Protein AF-A8Y1K5-F1 (afdb_monomer)

Radius of gyration: 19.3 Å; Cα contacts (8 Å, |Δi|>4): 406; chains: 1; bounding box: 44×42×52 Å

Foldseek 3Di:
DDDDQAQEDELDPDDPDDLVVSQVSLVVCCVVPNLRYEYEAEEELVPQDRLRANHQHYAYEYDEENPVLVSVQVRQVSYDQHQEYEYAYQDYPDAHDLPGSLQRHQEYEYHYAADPPQRNLVRHAHAEYHYEYAHDDCVSVLVSLLCVLVVVDRVNHNYYHYHYHHDPDPVVVSLVSNVWDFDPPPDFFDWDWDARSHDPNPPPPDRIDHTQGHRTDDDPDGDDDDDPDPVPPHDDDDDDD

Organism: Caenorhabditis briggsae (NCBI:txid6238)

Nearest PDB structures (foldseek):
  3pph-assembly1_A  TM=2.853E-01  e=1.537E+00  Candida albicans
  6dft-assembly3_J  TM=3.630E-01  e=8.312E+00  Trypanosoma brucei

pLDDT: mean 71.0, std 17.18, range [21.97, 92.81]

Secondary structure (DSSP, 8-state):
---SS--EEE--S---S-HHHHHHHHHHHHHHHGGGSEEEEEEETTT-----TTEEEEEEE-SS-B--HHHHHHHHHHS---SEEEEEES-BSSPPPTT-GGGG-SEEEEEEEEE-HHHHHHH--SSEEEEEEEEE-HHHHHHHHHHHHHTSS-TT--EEEEEESSS---HHHHHHHHTPEEPPTTSPPPEE--B-S---TTS---SBPPPEE-SEEETTEE----SSS-SS---------

Mean predicted aligned error: 11.62 Å

Sequence (241 aa):
MCNRENQCFPLANTMHGSEEAIIAFHNHLLDLFGTTVTFLYVGSDYDVIRQLRNVTACEIGMEYLFTQMRTLENFLTASPVFKFIHITARTTEEQFNPESKLYQAESIQIDQRDHTFPAILHRYQGRQAVLRCTHCNLHHLMDFVKKWKSGEGFQNLEYLKIKIICNGVPQLQIFNEIGARYIDATKQPPAHSVPRVYIECNDDEQPNTEPIISHAYRGRSVWSLGQNGGGVFENGGTVCD

Solvent-accessible surface area (backbone atoms only — not comparable to full-atom values): 14257 Å² total; per-residue (Å²): 142,76,85,88,83,76,68,51,49,79,74,34,82,82,67,96,58,57,71,67,56,54,52,51,51,51,50,51,49,38,73,75,60,42,85,85,47,51,32,36,45,50,45,39,79,88,60,71,70,70,96,59,81,77,40,34,29,38,39,40,44,36,91,61,67,49,84,52,57,69,45,54,49,51,49,44,62,75,35,65,78,24,39,30,41,35,41,38,33,34,37,66,84,67,79,78,59,96,82,41,43,75,31,57,14,39,22,40,37,41,38,22,40,53,38,73,56,54,67,57,66,71,59,37,58,25,31,34,40,38,39,36,25,34,40,69,65,62,67,44,54,51,52,51,53,51,34,44,73,72,63,78,36,54,86,55,50,78,45,78,47,79,46,67,72,69,49,87,70,62,58,65,60,55,38,57,75,72,57,48,42,76,52,62,88,90,51,88,52,64,70,48,63,50,73,48,86,62,75,61,79,83,54,86,80,61,64,44,42,83,62,48,56,30,46,33,33,49,92,96,49,78,50,63,78,63,77,82,63,65,62,89,41,80,80,75,89,74,83,90,128

Structure (mmCIF, N/CA/C/O backbone):
data_AF-A8Y1K5-F1
#
_entry.id   AF-A8Y1K5-F1
#
loop_
_atom_site.group_PDB
_atom_site.id
_atom_site.type_symbol
_atom_site.label_atom_id
_atom_site.label_alt_id
_atom_site.label_comp_id
_atom_site.label_asym_id
_atom_site.label_entity_id
_atom_site.label_seq_id
_atom_site.pdbx_PDB_ins_code
_atom_site.Cartn_x
_atom_site.Cartn_y
_atom_site.Cartn_z
_atom_site.occupancy
_atom_site.B_iso_or_equiv
_atom_site.auth_seq_id
_atom_site.auth_comp_id
_atom_site.auth_asym_id
_atom_site.auth_atom_id
_atom_site.pdbx_PDB_model_num
ATOM 1 N N . MET A 1 1 ? -10.822 -27.137 -17.158 1.00 25.03 1 MET A N 1
ATOM 2 C CA . MET A 1 1 ? -11.642 -25.942 -16.871 1.00 25.03 1 MET A CA 1
ATOM 3 C C . MET A 1 1 ? -10.886 -25.135 -15.828 1.00 25.03 1 MET A C 1
ATOM 5 O O . MET A 1 1 ? -10.894 -25.535 -14.678 1.00 25.03 1 MET A O 1
ATOM 9 N N . CYS A 1 2 ? -10.168 -24.089 -16.245 1.00 24.52 2 CYS A N 1
ATOM 10 C CA . CYS A 1 2 ? -9.537 -23.105 -15.356 1.00 24.52 2 CYS A CA 1
ATOM 11 C C . CYS A 1 2 ? -10.181 -21.753 -15.659 1.00 24.52 2 CYS A C 1
ATOM 13 O O . CYS A 1 2 ? -10.333 -21.407 -16.835 1.00 24.52 2 CYS A O 1
ATOM 15 N N . ASN A 1 3 ? -10.607 -21.035 -14.622 1.00 28.58 3 ASN A N 1
ATOM 16 C CA . ASN A 1 3 ? -11.247 -19.733 -14.767 1.00 28.58 3 ASN A CA 1
ATOM 17 C C . ASN A 1 3 ? -10.217 -18.704 -15.255 1.00 28.58 3 ASN A C 1
ATOM 19 O O . ASN A 1 3 ? -9.099 -18.636 -14.754 1.00 28.58 3 ASN A O 1
ATOM 23 N N . ARG A 1 4 ? -10.595 -17.958 -16.294 1.00 35.53 4 ARG A N 1
ATOM 24 C CA . ARG A 1 4 ? -9.713 -17.216 -17.210 1.00 35.53 4 ARG A CA 1
ATOM 25 C C . ARG A 1 4 ? -9.338 -15.797 -16.772 1.00 35.53 4 ARG A C 1
ATOM 27 O O . ARG A 1 4 ? -8.748 -15.088 -17.575 1.00 35.53 4 ARG A O 1
ATOM 34 N N . GLU A 1 5 ? -9.670 -15.360 -15.561 1.00 40.69 5 GLU A N 1
ATOM 35 C CA . GLU A 1 5 ? -9.685 -13.912 -15.292 1.00 40.69 5 GLU A CA 1
ATOM 36 C C . GLU A 1 5 ? -8.553 -13.369 -14.411 1.00 40.69 5 GLU A C 1
ATOM 38 O O . GLU A 1 5 ? -8.307 -12.175 -14.489 1.00 40.69 5 GLU A O 1
ATOM 43 N N . ASN A 1 6 ? -7.793 -14.187 -13.669 1.00 42.53 6 ASN A N 1
ATOM 44 C CA . ASN A 1 6 ? -6.781 -13.667 -12.728 1.00 42.53 6 ASN A CA 1
ATOM 45 C C . ASN A 1 6 ? -5.484 -14.499 -12.663 1.00 42.53 6 ASN A C 1
ATOM 47 O O . ASN A 1 6 ? -4.930 -14.707 -11.588 1.00 42.53 6 ASN A O 1
ATOM 51 N N . GLN A 1 7 ? -4.977 -14.996 -13.797 1.00 50.78 7 GLN A N 1
ATOM 52 C CA . GLN A 1 7 ? -3.655 -15.635 -13.802 1.00 50.78 7 GLN A CA 1
ATOM 53 C C . GLN A 1 7 ? -2.553 -14.572 -13.817 1.00 50.78 7 GLN A C 1
ATOM 55 O O . GLN A 1 7 ? -2.342 -13.863 -14.800 1.00 50.78 7 GLN A O 1
ATOM 60 N N . CYS A 1 8 ? -1.894 -14.463 -12.673 1.00 49.50 8 CYS A N 1
ATOM 61 C CA . CYS A 1 8 ? -0.760 -13.608 -12.385 1.00 49.50 8 CYS A CA 1
ATOM 62 C C . CYS A 1 8 ? 0.509 -14.425 -12.672 1.00 49.50 8 CYS A C 1
ATOM 64 O O . CYS A 1 8 ? 0.740 -15.454 -12.038 1.00 49.50 8 CYS A O 1
ATOM 66 N N . PHE A 1 9 ? 1.292 -14.032 -13.681 1.00 53.22 9 PHE A N 1
ATOM 67 C CA . PHE A 1 9 ? 2.552 -14.709 -14.003 1.00 53.22 9 PHE A CA 1
ATOM 68 C C . PHE A 1 9 ? 3.706 -13.897 -13.401 1.00 53.22 9 PHE A C 1
ATOM 70 O O . PHE A 1 9 ? 3.891 -12.741 -13.800 1.00 53.22 9 PHE A O 1
ATOM 77 N N . PRO A 1 10 ? 4.482 -14.455 -12.452 1.00 51.81 10 PRO A N 1
ATOM 78 C CA . PRO A 1 10 ? 5.641 -13.763 -11.909 1.00 51.81 10 PRO A CA 1
ATOM 79 C C . PRO A 1 10 ? 6.703 -13.657 -13.005 1.00 51.81 10 PRO A C 1
ATOM 81 O O . PRO A 1 10 ? 7.180 -14.664 -13.527 1.00 51.81 10 PRO A O 1
ATOM 84 N N . LEU A 1 11 ? 7.057 -12.431 -13.384 1.00 52.97 11 LEU A N 1
ATOM 85 C CA . LEU A 1 11 ? 7.943 -12.189 -14.527 1.00 52.97 11 LEU A CA 1
ATOM 86 C C . LEU A 1 11 ? 9.425 -12.239 -14.184 1.00 52.97 11 LEU A C 1
ATOM 88 O O . LEU A 1 11 ? 10.257 -12.410 -15.072 1.00 52.97 11 LEU A O 1
ATOM 92 N N . ALA A 1 12 ? 9.774 -12.080 -12.913 1.00 47.31 12 ALA A N 1
ATOM 93 C CA . ALA A 1 12 ? 11.161 -12.090 -12.492 1.00 47.31 12 ALA A CA 1
ATOM 94 C C . ALA A 1 12 ? 11.251 -12.340 -10.989 1.00 47.31 12 ALA A C 1
ATOM 96 O O . ALA A 1 12 ? 11.234 -11.405 -10.202 1.00 47.31 12 ALA A O 1
ATOM 97 N N . ASN A 1 13 ? 11.420 -13.596 -10.585 1.00 45.12 13 ASN A N 1
ATOM 98 C CA . ASN A 1 13 ? 12.283 -13.826 -9.437 1.00 45.12 13 ASN A CA 1
ATOM 99 C C . ASN A 1 13 ? 13.711 -13.806 -9.988 1.00 45.12 13 ASN A C 1
ATOM 101 O O . ASN A 1 13 ? 14.080 -14.712 -10.730 1.00 45.12 13 ASN A O 1
ATOM 105 N N . THR A 1 14 ? 14.440 -12.719 -9.725 1.00 48.22 14 THR A N 1
ATOM 106 C CA . THR A 1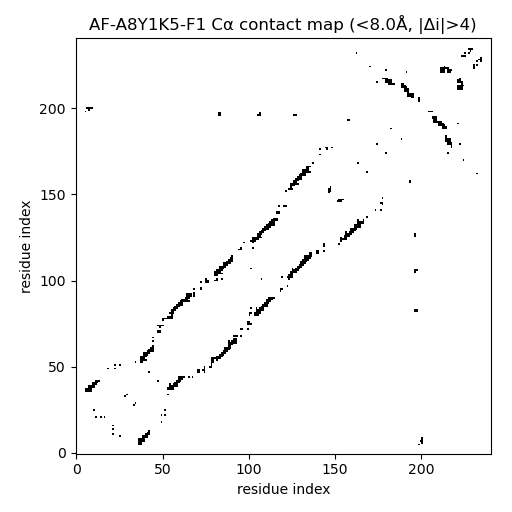 14 ? 15.911 -12.659 -9.788 1.00 48.22 14 THR A CA 1
ATOM 107 C C . THR A 1 14 ? 16.558 -13.432 -10.951 1.00 48.22 14 THR A C 1
ATOM 109 O O . THR A 1 14 ? 17.458 -14.249 -10.764 1.00 48.22 14 THR A O 1
ATOM 112 N N . MET A 1 15 ? 16.148 -13.177 -12.202 1.00 48.91 15 MET A N 1
ATOM 113 C CA . MET A 1 15 ? 17.012 -13.569 -13.316 1.00 48.91 15 MET A CA 1
ATOM 114 C C . MET A 1 15 ? 18.284 -12.721 -13.223 1.00 48.91 15 MET A C 1
ATOM 116 O O . MET A 1 15 ? 18.251 -11.532 -13.537 1.00 48.91 15 MET A O 1
ATOM 120 N N . HIS A 1 16 ? 19.396 -13.343 -12.819 1.00 55.41 16 HIS A N 1
ATOM 121 C CA . HIS A 1 16 ? 20.773 -12.873 -13.028 1.00 55.41 16 HIS A CA 1
ATOM 122 C C . HIS A 1 16 ? 21.112 -12.831 -14.539 1.00 55.41 16 HIS A C 1
ATOM 124 O O . HIS A 1 16 ? 22.094 -13.412 -14.996 1.00 55.41 16 HIS A O 1
ATOM 130 N N . GLY A 1 17 ? 20.246 -12.218 -15.344 1.00 60.00 17 GLY A N 1
ATOM 131 C CA . GLY A 1 17 ? 20.394 -12.025 -16.783 1.00 60.00 17 GLY A CA 1
ATOM 132 C C . GLY A 1 17 ? 20.636 -10.554 -17.103 1.00 60.00 17 GLY A C 1
ATOM 133 O O . GLY A 1 17 ? 20.328 -9.683 -16.290 1.00 60.00 17 GLY A O 1
ATOM 134 N N . SER A 1 18 ? 21.188 -10.273 -18.285 1.00 71.75 18 SER A N 1
ATOM 135 C CA . SER A 1 18 ? 21.317 -8.891 -18.754 1.00 71.75 18 SER A CA 1
ATOM 136 C C . SER A 1 18 ? 19.933 -8.261 -18.960 1.00 71.75 18 SER A C 1
ATOM 138 O O . SER A 1 18 ? 18.953 -8.965 -19.222 1.00 71.75 18 SER A O 1
ATOM 140 N N . GLU A 1 19 ? 19.844 -6.937 -18.839 1.00 72.62 19 GLU A N 1
ATOM 141 C CA . GLU A 1 19 ? 18.596 -6.173 -18.975 1.00 72.62 19 GLU A CA 1
ATOM 142 C C . GLU A 1 19 ? 17.840 -6.527 -20.266 1.00 72.62 19 GLU A C 1
ATOM 144 O O . GLU A 1 19 ? 16.626 -6.746 -20.260 1.00 72.62 19 GLU A O 1
ATOM 149 N N . GLU A 1 20 ? 18.577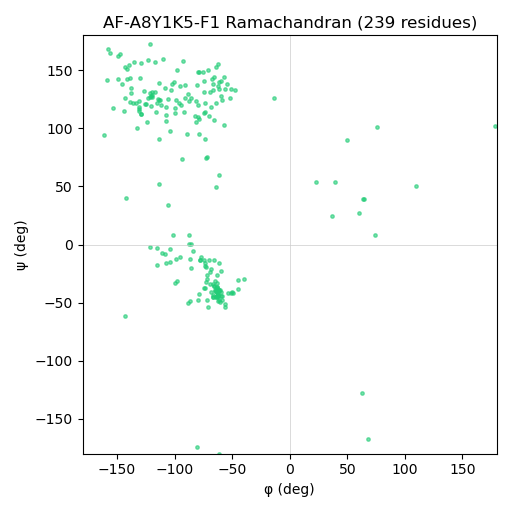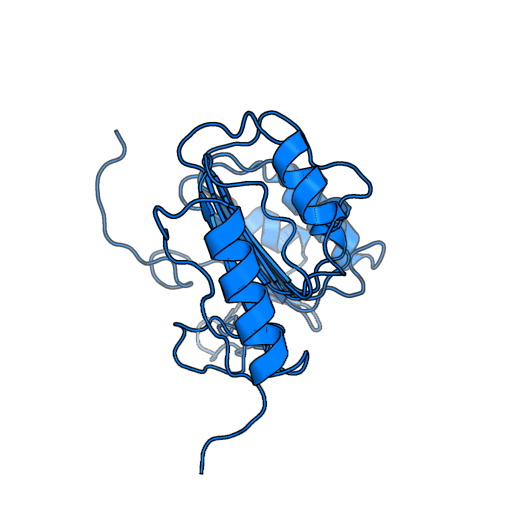 -6.684 -21.365 1.00 77.12 20 GLU A N 1
ATOM 150 C CA . GLU A 1 20 ? 18.041 -7.019 -22.679 1.00 77.12 20 GLU A CA 1
ATOM 151 C C . GLU A 1 20 ? 17.361 -8.388 -22.689 1.00 77.12 20 GLU A C 1
ATOM 153 O O . GLU A 1 20 ? 16.333 -8.551 -23.344 1.00 77.12 20 GLU A O 1
ATOM 158 N N . ALA A 1 21 ? 17.893 -9.367 -21.949 1.00 79.69 21 ALA A N 1
ATOM 159 C CA . ALA A 1 21 ? 17.312 -10.702 -21.872 1.00 79.69 21 ALA A CA 1
ATOM 160 C C . ALA A 1 21 ? 15.965 -10.686 -21.139 1.00 79.69 21 ALA A C 1
ATOM 162 O O . ALA A 1 21 ? 15.014 -11.322 -21.594 1.00 79.69 21 ALA A O 1
ATOM 163 N N . ILE A 1 22 ? 15.854 -9.921 -20.048 1.00 77.38 22 ILE A N 1
ATOM 164 C CA . ILE A 1 22 ? 14.588 -9.768 -19.319 1.00 77.38 22 ILE A CA 1
ATOM 165 C C . ILE A 1 22 ? 13.556 -9.035 -20.176 1.00 77.38 22 ILE A C 1
ATOM 167 O O . ILE A 1 22 ? 12.410 -9.474 -20.250 1.00 77.38 22 ILE A O 1
ATOM 171 N N . ILE A 1 23 ? 13.945 -7.948 -20.849 1.00 78.94 23 ILE A N 1
ATOM 172 C CA . ILE A 1 23 ? 13.040 -7.205 -21.738 1.00 78.94 23 ILE A CA 1
ATOM 173 C C . ILE A 1 23 ? 12.589 -8.089 -22.906 1.00 78.94 23 ILE A C 1
ATOM 175 O O . ILE A 1 23 ? 11.404 -8.109 -23.237 1.00 78.94 23 ILE A O 1
ATOM 179 N N . ALA A 1 24 ? 13.503 -8.841 -23.522 1.00 82.75 24 ALA A N 1
ATOM 180 C CA . ALA A 1 24 ? 13.175 -9.755 -24.610 1.00 82.75 24 ALA A CA 1
ATOM 181 C C . ALA A 1 24 ? 12.217 -10.860 -24.150 1.00 82.75 24 ALA A C 1
ATOM 183 O O . ALA A 1 24 ? 11.232 -11.135 -24.834 1.00 82.75 24 ALA A O 1
ATOM 184 N N . PHE A 1 25 ? 12.460 -11.448 -22.977 1.00 82.62 25 PHE A N 1
ATOM 185 C CA . PHE A 1 25 ? 11.573 -12.451 -22.394 1.00 82.62 25 PHE A CA 1
ATOM 186 C C . PHE A 1 25 ? 10.190 -11.870 -22.078 1.00 82.62 25 PHE A C 1
ATOM 188 O O . PHE A 1 25 ? 9.176 -12.460 -22.441 1.00 82.62 25 PHE A O 1
ATOM 195 N N . HIS A 1 26 ? 10.136 -10.677 -21.484 1.00 81.12 26 HIS A N 1
ATOM 196 C CA . HIS A 1 26 ? 8.892 -9.959 -21.208 1.00 81.12 26 HIS A CA 1
ATOM 197 C C . HIS A 1 26 ? 8.082 -9.672 -22.470 1.00 81.12 26 HIS A C 1
ATOM 199 O O . HIS A 1 26 ? 6.887 -9.955 -22.525 1.00 81.12 26 HIS A O 1
ATOM 205 N N . ASN A 1 27 ? 8.738 -9.162 -23.511 1.00 83.44 27 ASN A N 1
ATOM 206 C CA . ASN A 1 27 ? 8.091 -8.912 -24.794 1.00 83.44 27 ASN A CA 1
ATOM 207 C C . ASN A 1 27 ? 7.609 -10.216 -25.439 1.00 83.44 27 ASN A C 1
ATOM 209 O O . ASN A 1 27 ? 6.509 -10.251 -25.975 1.00 83.44 27 ASN A O 1
ATOM 213 N N . HIS A 1 28 ? 8.370 -11.305 -25.315 1.00 85.75 28 HIS A N 1
ATOM 214 C CA . HIS A 1 28 ? 7.937 -12.612 -25.800 1.00 85.75 28 HIS A CA 1
ATOM 215 C C . HIS A 1 28 ? 6.681 -13.120 -25.072 1.00 85.75 28 HIS A C 1
ATOM 217 O O . HIS A 1 28 ? 5.770 -13.647 -25.709 1.00 85.75 28 HIS A O 1
ATOM 223 N N . LEU A 1 29 ? 6.591 -12.925 -23.751 1.00 83.69 29 LEU A N 1
ATOM 224 C CA . LEU A 1 29 ? 5.381 -13.245 -22.989 1.00 83.69 29 LEU A CA 1
ATOM 225 C C . LEU A 1 29 ? 4.193 -12.374 -23.417 1.00 83.69 29 LEU A C 1
ATOM 227 O O . LEU A 1 29 ? 3.083 -12.887 -23.546 1.00 83.69 29 LEU A O 1
ATOM 231 N N . LEU A 1 30 ? 4.415 -11.084 -23.682 1.00 82.62 30 LEU A N 1
ATOM 232 C CA . LEU A 1 30 ? 3.382 -10.198 -24.223 1.00 82.62 30 LEU A CA 1
ATOM 233 C C . LEU A 1 30 ? 2.908 -10.636 -25.613 1.00 82.62 30 LEU A C 1
ATOM 235 O O . LEU A 1 30 ? 1.708 -10.607 -25.870 1.00 82.62 30 LEU A O 1
ATOM 239 N N . ASP A 1 31 ? 3.811 -11.070 -26.490 1.00 85.94 31 ASP A N 1
ATOM 240 C CA . ASP A 1 31 ? 3.452 -11.570 -27.822 1.00 85.94 31 ASP A CA 1
ATOM 241 C C . ASP A 1 31 ? 2.641 -12.873 -27.739 1.00 85.94 31 ASP A C 1
ATOM 243 O O . ASP A 1 31 ? 1.728 -13.093 -28.536 1.00 85.94 31 ASP A O 1
ATOM 247 N N . LEU A 1 32 ? 2.946 -13.733 -26.761 1.00 86.19 32 LEU A N 1
ATOM 248 C CA . LEU A 1 32 ? 2.281 -15.024 -26.582 1.00 86.19 32 LEU A CA 1
ATOM 249 C C . LEU A 1 32 ? 0.904 -14.903 -25.913 1.00 86.19 32 LEU A C 1
ATOM 251 O O . LEU A 1 32 ? -0.043 -15.577 -26.320 1.00 86.19 32 LEU A O 1
ATOM 255 N N . PHE A 1 33 ? 0.795 -14.073 -24.875 1.00 82.50 33 PHE A N 1
ATOM 256 C CA . PHE A 1 33 ? -0.395 -13.988 -24.021 1.00 82.50 33 PHE A CA 1
ATOM 257 C C . PHE A 1 33 ? -1.217 -12.710 -24.216 1.00 82.50 33 PHE A C 1
ATOM 259 O O . PHE A 1 33 ? -2.322 -12.600 -23.682 1.00 82.50 33 PHE A O 1
ATOM 266 N N . GLY A 1 34 ? -0.704 -11.748 -24.982 1.00 79.12 34 GLY A N 1
ATOM 267 C CA . GLY A 1 34 ? -1.317 -10.439 -25.161 1.00 79.12 34 GLY A CA 1
ATOM 268 C C . GLY A 1 34 ? -1.300 -9.588 -23.890 1.00 79.12 34 GLY A C 1
ATOM 269 O O . GLY A 1 34 ? -0.646 -9.887 -22.891 1.00 79.12 34 GLY A O 1
ATOM 270 N N . THR A 1 35 ? -2.068 -8.500 -23.915 1.00 73.94 35 THR A N 1
ATOM 271 C CA . THR A 1 35 ? -2.202 -7.567 -22.783 1.00 73.94 35 THR A CA 1
ATOM 272 C C . THR A 1 35 ? -3.270 -7.978 -21.770 1.00 73.94 35 THR A C 1
ATOM 274 O O . THR A 1 35 ? -3.487 -7.271 -20.789 1.00 73.94 35 THR A O 1
ATOM 277 N N . THR A 1 36 ? -3.947 -9.109 -21.994 1.00 71.62 36 THR A N 1
ATOM 278 C CA . THR A 1 36 ? -5.004 -9.629 -21.113 1.00 71.62 36 THR A CA 1
ATOM 279 C C . THR A 1 36 ? -4.464 -10.216 -19.814 1.00 71.62 36 THR A C 1
ATOM 281 O O . THR A 1 36 ? -5.217 -10.383 -18.860 1.00 71.62 36 THR A O 1
ATOM 284 N N . VAL A 1 37 ? -3.171 -10.536 -19.774 1.00 70.62 37 VAL A N 1
ATOM 285 C CA . VAL A 1 37 ? -2.498 -11.065 -18.592 1.00 70.62 37 VAL A CA 1
ATOM 286 C C . VAL A 1 37 ? -1.909 -9.923 -17.769 1.00 70.62 37 VAL A C 1
ATOM 288 O O . VAL A 1 37 ? -1.330 -8.979 -18.307 1.00 70.62 37 VAL A O 1
ATOM 291 N N . THR A 1 38 ? -2.071 -10.021 -16.449 1.00 70.75 38 THR A N 1
ATOM 292 C CA . THR A 1 38 ? -1.453 -9.097 -15.498 1.00 70.75 38 THR A CA 1
ATOM 293 C C . THR A 1 38 ? -0.067 -9.601 -15.129 1.00 70.75 38 THR A C 1
ATOM 295 O O . THR A 1 38 ? 0.110 -10.754 -14.733 1.00 70.75 38 THR A O 1
ATOM 298 N N . PHE A 1 39 ? 0.904 -8.707 -15.243 1.00 75.56 39 PHE A N 1
ATOM 299 C CA . PHE A 1 39 ? 2.295 -8.983 -14.948 1.00 75.56 39 PHE A CA 1
ATOM 300 C C . PHE A 1 39 ? 2.701 -8.338 -13.629 1.00 75.56 39 PHE A C 1
ATOM 302 O O . PHE A 1 39 ? 2.529 -7.129 -13.445 1.00 75.56 39 PHE A O 1
ATOM 309 N N . LEU A 1 40 ? 3.239 -9.171 -12.737 1.00 78.62 40 LEU A N 1
ATOM 310 C CA . LEU A 1 40 ? 3.825 -8.758 -11.471 1.00 78.62 40 LEU A CA 1
ATOM 311 C C . LEU A 1 40 ? 5.332 -8.585 -11.649 1.00 78.62 40 LEU A C 1
ATOM 313 O O . LEU A 1 40 ? 6.046 -9.535 -11.990 1.00 78.62 40 LEU A O 1
ATOM 317 N N . TYR A 1 41 ? 5.808 -7.368 -11.405 1.00 80.75 41 TYR A N 1
ATOM 318 C CA . TYR A 1 41 ? 7.231 -7.094 -11.269 1.00 80.75 41 TYR A CA 1
ATOM 319 C C . TYR A 1 41 ? 7.666 -7.300 -9.819 1.00 80.75 41 TYR A C 1
ATOM 321 O O . TYR A 1 41 ? 7.128 -6.638 -8.940 1.00 80.75 41 TYR A O 1
ATOM 329 N N . VAL A 1 42 ? 8.654 -8.161 -9.579 1.00 78.75 42 VAL A N 1
ATOM 330 C CA . VAL A 1 42 ? 9.282 -8.324 -8.262 1.00 78.75 42 VAL A CA 1
ATOM 331 C C . VAL A 1 42 ? 10.733 -7.868 -8.374 1.00 78.75 42 VAL A C 1
ATOM 333 O O . VAL A 1 42 ? 11.459 -8.330 -9.255 1.00 78.75 42 VAL A O 1
ATOM 336 N N . GLY A 1 43 ? 11.155 -6.936 -7.523 1.00 75.50 43 GLY A N 1
ATOM 337 C CA . GLY A 1 43 ? 12.508 -6.380 -7.562 1.00 75.50 43 GLY A CA 1
ATOM 338 C C . GLY A 1 43 ? 13.051 -5.992 -6.191 1.00 75.50 43 GLY A C 1
ATOM 339 O O . GLY A 1 43 ? 12.300 -5.855 -5.226 1.00 75.50 43 GLY A O 1
ATOM 340 N N . SER A 1 44 ? 14.370 -5.802 -6.120 1.00 74.12 44 SER A N 1
ATOM 341 C CA . SER A 1 44 ? 15.073 -5.319 -4.925 1.00 74.12 44 SER A CA 1
ATOM 342 C C . SER A 1 44 ? 15.856 -4.027 -5.195 1.00 74.12 44 SER A C 1
ATOM 344 O O . SER A 1 44 ? 15.954 -3.607 -6.351 1.00 74.12 44 SER A O 1
ATOM 346 N N . ASP A 1 45 ? 16.420 -3.412 -4.146 1.00 62.50 45 ASP A N 1
ATOM 347 C CA . ASP A 1 45 ? 17.191 -2.148 -4.145 1.00 62.50 45 ASP A CA 1
ATOM 348 C C . ASP A 1 45 ? 18.159 -1.942 -5.323 1.00 62.50 45 ASP A C 1
ATOM 350 O O . ASP A 1 45 ? 18.409 -0.805 -5.731 1.00 62.50 45 ASP A O 1
ATOM 354 N N . TYR A 1 46 ? 18.709 -3.018 -5.883 1.00 58.19 46 TYR A N 1
ATOM 355 C CA . TYR A 1 46 ? 19.720 -2.969 -6.942 1.00 58.19 46 TYR A CA 1
ATOM 356 C C . TYR A 1 46 ? 19.161 -3.176 -8.356 1.00 58.19 46 TYR A C 1
ATOM 358 O O . TYR A 1 46 ? 19.856 -2.907 -9.331 1.00 58.19 46 TYR A O 1
ATOM 366 N N . ASP A 1 47 ? 17.909 -3.620 -8.473 1.00 63.03 47 ASP A N 1
ATOM 367 C CA . ASP A 1 47 ? 17.281 -4.023 -9.737 1.00 63.03 47 ASP A CA 1
ATOM 368 C C . ASP A 1 47 ? 16.290 -2.989 -10.283 1.00 63.03 47 ASP A C 1
ATOM 370 O O . ASP A 1 47 ? 15.717 -3.175 -11.361 1.00 63.03 47 ASP A O 1
ATOM 374 N N . VAL A 1 48 ? 16.041 -1.900 -9.547 1.00 56.94 48 VAL A N 1
ATOM 375 C CA . VAL A 1 48 ? 15.061 -0.888 -9.950 1.00 56.94 48 VAL A CA 1
ATOM 376 C C . VAL A 1 48 ? 15.631 -0.069 -11.111 1.00 56.94 48 VAL A C 1
ATOM 378 O O . VAL A 1 48 ? 16.353 0.891 -10.924 1.00 56.94 48 VAL A O 1
ATOM 381 N N . ILE A 1 49 ? 15.359 -0.507 -12.332 1.00 57.22 49 ILE A N 1
ATOM 382 C CA . ILE A 1 49 ? 14.832 0.240 -13.484 1.00 57.22 49 ILE A CA 1
ATOM 383 C C . ILE A 1 49 ? 14.782 -0.804 -14.594 1.00 57.22 49 ILE A C 1
ATOM 385 O O . ILE A 1 49 ? 15.783 -1.156 -15.206 1.00 57.22 49 ILE A O 1
ATOM 389 N N . ARG A 1 50 ? 13.581 -1.310 -14.857 1.00 64.38 50 ARG A N 1
ATOM 390 C CA . ARG A 1 50 ? 13.274 -2.031 -16.088 1.00 64.38 50 ARG A CA 1
ATOM 391 C C . ARG A 1 50 ? 12.019 -1.374 -16.633 1.00 64.38 50 ARG A C 1
ATOM 393 O O . ARG A 1 50 ? 10.976 -1.421 -15.984 1.00 64.38 50 ARG A O 1
ATOM 400 N N . GLN A 1 51 ? 12.113 -0.688 -17.773 1.00 65.31 51 GLN A N 1
ATOM 401 C CA . GLN A 1 51 ? 10.936 -0.130 -18.449 1.00 65.31 51 GLN A CA 1
ATOM 402 C C . GLN A 1 51 ? 10.138 -1.277 -19.079 1.00 65.31 51 GLN A C 1
ATOM 404 O O . GLN A 1 51 ? 10.178 -1.511 -20.285 1.00 65.31 51 GLN A O 1
ATOM 409 N N . LEU A 1 52 ? 9.444 -2.041 -18.240 1.00 71.56 52 LEU A N 1
ATOM 410 C CA . LEU A 1 52 ? 8.592 -3.137 -18.671 1.00 71.56 52 LEU A CA 1
ATOM 411 C C . LEU A 1 52 ? 7.212 -2.583 -19.015 1.00 71.56 52 LEU A C 1
ATOM 413 O O . LEU A 1 52 ? 6.570 -1.887 -18.229 1.00 71.56 52 LEU A O 1
ATOM 417 N N . ARG A 1 53 ? 6.747 -2.880 -20.226 1.00 71.25 53 ARG A N 1
ATOM 418 C CA . ARG A 1 53 ? 5.427 -2.446 -20.694 1.00 71.25 53 ARG A CA 1
ATOM 419 C C . ARG A 1 53 ? 4.331 -3.290 -20.051 1.00 71.25 53 ARG A C 1
ATOM 421 O O . ARG A 1 53 ? 4.520 -4.480 -19.848 1.00 71.25 53 ARG A O 1
ATOM 428 N N . ASN A 1 54 ? 3.158 -2.706 -19.818 1.00 74.31 54 ASN A N 1
ATOM 429 C CA . ASN A 1 54 ? 1.980 -3.433 -19.323 1.00 74.31 54 ASN A CA 1
ATOM 430 C C . ASN A 1 54 ? 2.170 -4.115 -17.948 1.00 74.31 54 ASN A C 1
ATOM 432 O O . ASN A 1 54 ? 1.514 -5.110 -17.650 1.00 74.31 54 ASN A O 1
ATOM 436 N N . VAL A 1 55 ? 3.058 -3.579 -17.104 1.00 77.62 55 VAL A N 1
ATOM 437 C CA . VAL A 1 55 ? 3.119 -3.941 -15.684 1.00 77.62 55 VAL A CA 1
ATOM 438 C C . VAL A 1 55 ? 2.022 -3.174 -14.958 1.00 77.62 55 VAL A C 1
ATOM 440 O O . VAL A 1 55 ? 1.991 -1.945 -14.991 1.00 77.62 55 VAL A O 1
ATOM 443 N N . THR A 1 56 ? 1.107 -3.901 -14.323 1.00 82.00 56 THR A N 1
ATOM 444 C CA . THR A 1 56 ? 0.014 -3.309 -13.535 1.00 82.00 56 THR A CA 1
ATOM 445 C C . THR A 1 56 ? 0.120 -3.649 -12.053 1.00 82.00 56 THR A C 1
ATOM 447 O O . THR A 1 56 ? -0.705 -3.177 -11.275 1.00 82.00 56 THR A O 1
ATOM 450 N N . ALA A 1 57 ? 1.109 -4.452 -11.654 1.00 86.00 57 ALA A N 1
ATOM 451 C CA . ALA A 1 57 ? 1.405 -4.759 -10.263 1.00 86.00 57 ALA A CA 1
ATOM 452 C C . ALA A 1 57 ? 2.918 -4.822 -10.018 1.00 86.00 57 ALA A C 1
ATOM 454 O O . ALA A 1 57 ? 3.662 -5.312 -10.872 1.00 86.00 57 ALA A O 1
ATOM 455 N N . CYS A 1 58 ? 3.378 -4.349 -8.861 1.00 85.69 58 CYS A N 1
ATOM 456 C CA . CYS A 1 58 ? 4.772 -4.506 -8.459 1.00 85.69 58 CYS A CA 1
ATOM 457 C C . CYS A 1 58 ? 4.947 -4.789 -6.965 1.00 85.69 58 CYS A C 1
ATOM 459 O O . CYS A 1 58 ? 4.166 -4.322 -6.141 1.00 85.69 58 CYS A O 1
ATOM 461 N N . GLU A 1 59 ? 6.021 -5.506 -6.652 1.00 85.69 59 GLU A N 1
ATOM 462 C CA . GLU A 1 59 ? 6.553 -5.782 -5.322 1.00 85.69 59 GLU A CA 1
ATOM 463 C C . GLU A 1 59 ? 8.021 -5.357 -5.299 1.00 85.69 59 GLU A C 1
ATOM 465 O O . GLU A 1 59 ? 8.835 -5.813 -6.107 1.00 85.69 59 GLU A O 1
ATOM 470 N N . ILE A 1 60 ? 8.360 -4.429 -4.408 1.00 82.44 60 ILE A N 1
ATOM 471 C CA . ILE A 1 60 ? 9.694 -3.837 -4.337 1.00 82.44 60 ILE A CA 1
ATOM 472 C C . ILE A 1 60 ? 10.190 -3.920 -2.897 1.00 82.44 60 ILE A C 1
ATOM 474 O O . ILE A 1 60 ? 9.659 -3.253 -2.006 1.00 82.44 60 ILE A O 1
ATOM 478 N N . GLY A 1 61 ? 11.215 -4.744 -2.680 1.00 78.69 61 GLY A N 1
ATOM 479 C CA . GLY A 1 61 ? 11.884 -4.900 -1.391 1.00 78.69 61 GLY A CA 1
ATOM 480 C C . GLY A 1 61 ? 13.127 -4.017 -1.266 1.00 78.69 61 GLY A C 1
ATOM 481 O O . GLY A 1 61 ? 13.935 -3.946 -2.189 1.00 78.69 61 GLY A O 1
ATOM 482 N N . MET A 1 62 ? 13.287 -3.372 -0.112 1.00 75.12 62 MET A N 1
ATOM 483 C CA . MET A 1 62 ? 14.379 -2.448 0.193 1.00 75.12 62 MET A CA 1
ATOM 484 C C . MET A 1 62 ? 15.002 -2.811 1.549 1.00 75.12 62 MET A C 1
ATOM 486 O O . MET A 1 62 ? 14.317 -2.799 2.576 1.00 75.12 62 MET A O 1
ATOM 490 N N . GLU A 1 63 ? 16.287 -3.166 1.578 1.00 63.47 63 GLU A N 1
ATOM 491 C CA . GLU A 1 63 ? 16.923 -3.833 2.721 1.00 63.47 63 GLU A CA 1
ATOM 492 C C . GLU A 1 63 ? 17.190 -2.894 3.912 1.00 63.47 63 GLU A C 1
ATOM 494 O O . GLU A 1 63 ? 17.031 -3.311 5.061 1.00 63.47 63 GLU A O 1
ATOM 499 N N . TYR A 1 64 ? 17.572 -1.626 3.693 1.00 63.97 64 TYR A N 1
ATOM 500 C CA . TYR A 1 64 ? 18.002 -0.746 4.801 1.00 63.97 64 TYR A CA 1
ATOM 501 C C . TYR A 1 64 ? 17.593 0.724 4.690 1.00 63.97 64 TYR A C 1
ATOM 503 O O . TYR A 1 64 ? 16.913 1.236 5.573 1.00 63.97 64 TYR A O 1
ATOM 511 N N . LEU A 1 65 ? 18.040 1.437 3.666 1.00 63.12 65 LEU A N 1
ATOM 512 C CA . LEU A 1 65 ? 17.785 2.865 3.471 1.00 63.12 65 LEU A CA 1
ATOM 513 C C . LEU A 1 65 ? 17.618 3.061 1.977 1.00 63.12 65 LEU A C 1
ATOM 515 O O . LEU A 1 65 ? 18.565 2.844 1.222 1.00 63.12 65 LEU A O 1
ATOM 519 N N . PHE A 1 66 ? 16.419 3.443 1.547 1.00 63.78 66 PHE A N 1
ATOM 520 C CA . PHE A 1 66 ? 16.207 3.665 0.128 1.00 63.78 66 PHE A CA 1
ATOM 521 C C . PHE A 1 66 ? 16.763 5.029 -0.279 1.00 63.78 66 PHE A C 1
ATOM 523 O O . PHE A 1 66 ? 16.095 6.054 -0.163 1.00 63.78 66 PHE A O 1
ATOM 530 N N . THR A 1 67 ? 18.000 5.025 -0.767 1.00 64.94 67 THR A N 1
ATOM 531 C CA . THR A 1 67 ? 18.690 6.210 -1.303 1.00 64.94 67 THR A CA 1
ATOM 532 C C . THR A 1 67 ? 18.329 6.480 -2.769 1.00 64.94 67 THR A C 1
ATOM 534 O O . THR A 1 67 ? 18.718 7.494 -3.343 1.00 64.94 67 THR A O 1
ATOM 537 N N . GLN A 1 68 ? 17.553 5.591 -3.397 1.00 73.56 68 GLN A N 1
ATOM 538 C CA . GLN A 1 68 ? 17.229 5.630 -4.823 1.00 73.56 68 GLN A CA 1
ATOM 539 C C . GLN A 1 68 ? 15.784 6.083 -5.106 1.00 73.56 68 GLN A C 1
ATOM 541 O O . GLN A 1 68 ? 15.167 5.649 -6.078 1.00 73.56 68 GLN A O 1
ATOM 546 N N . MET A 1 69 ? 15.226 6.997 -4.298 1.00 76.81 69 MET A N 1
ATOM 547 C CA . MET A 1 69 ? 13.850 7.521 -4.459 1.00 76.81 69 MET A CA 1
ATOM 548 C C . MET A 1 69 ? 13.545 7.978 -5.893 1.00 76.81 69 MET A C 1
ATOM 550 O O . MET A 1 69 ? 12.502 7.637 -6.447 1.00 76.81 69 MET A O 1
ATOM 554 N N . ARG A 1 70 ? 14.495 8.653 -6.551 1.00 79.38 70 ARG A N 1
ATOM 555 C CA . ARG A 1 70 ? 14.366 9.074 -7.957 1.00 79.38 70 ARG A CA 1
ATOM 556 C C . ARG A 1 70 ? 14.175 7.900 -8.922 1.00 79.38 70 ARG A C 1
ATOM 558 O O . ARG A 1 70 ? 13.394 7.989 -9.863 1.00 79.38 70 ARG A O 1
ATOM 565 N N . THR A 1 71 ? 14.906 6.819 -8.705 1.00 78.81 71 THR A N 1
ATOM 566 C CA . THR A 1 71 ? 14.872 5.602 -9.517 1.00 78.81 71 THR A CA 1
ATOM 567 C C . THR A 1 71 ? 13.498 4.932 -9.430 1.00 78.81 71 THR A C 1
ATOM 569 O O . THR A 1 71 ? 12.899 4.603 -10.455 1.00 78.81 71 THR A O 1
ATOM 572 N N . LEU A 1 72 ? 12.957 4.817 -8.214 1.00 80.62 72 LEU A N 1
ATOM 573 C CA . LEU A 1 72 ? 11.602 4.320 -7.973 1.00 80.62 72 LEU A CA 1
ATOM 574 C C . LEU A 1 72 ? 10.541 5.220 -8.609 1.00 80.62 72 LEU A C 1
ATOM 576 O O . LEU A 1 72 ? 9.646 4.721 -9.283 1.00 80.62 72 LEU A O 1
ATOM 580 N N . GLU A 1 73 ? 10.659 6.539 -8.462 1.00 84.00 73 GLU A N 1
ATOM 581 C CA . GLU A 1 73 ? 9.724 7.482 -9.086 1.00 84.00 73 GLU A CA 1
ATOM 582 C C . GLU A 1 73 ? 9.733 7.394 -10.612 1.00 84.00 73 GLU A C 1
ATOM 584 O O . GLU A 1 73 ? 8.675 7.420 -11.241 1.00 84.00 73 GLU A O 1
ATOM 589 N N . ASN A 1 74 ? 10.909 7.236 -11.223 1.00 82.19 74 ASN A N 1
ATOM 590 C CA . ASN A 1 74 ? 11.026 7.038 -12.665 1.00 82.19 74 ASN A CA 1
ATOM 591 C C . ASN A 1 74 ? 10.328 5.745 -13.108 1.00 82.19 74 ASN A C 1
ATOM 593 O O . ASN A 1 74 ? 9.598 5.755 -14.100 1.00 82.19 74 ASN A O 1
ATOM 597 N N . PHE A 1 75 ? 10.512 4.651 -12.362 1.00 81.75 75 PHE A N 1
ATOM 598 C CA . PHE A 1 75 ? 9.827 3.382 -12.618 1.00 81.75 75 PHE A CA 1
ATOM 599 C C . PHE A 1 75 ? 8.303 3.525 -12.509 1.00 81.75 75 PHE A C 1
ATOM 601 O O . PHE A 1 75 ? 7.572 3.137 -13.427 1.00 81.75 75 PHE A O 1
ATOM 608 N N . LEU A 1 76 ? 7.825 4.135 -11.420 1.00 83.62 76 LEU A N 1
ATOM 609 C CA . LEU A 1 76 ? 6.403 4.366 -11.200 1.00 83.62 76 LEU A CA 1
ATOM 610 C C . LEU A 1 76 ? 5.819 5.234 -12.316 1.00 83.62 76 LEU A C 1
ATOM 612 O O . LEU A 1 76 ? 4.780 4.893 -12.870 1.00 83.62 76 LEU A O 1
ATOM 616 N N . THR A 1 77 ? 6.514 6.306 -12.703 1.00 83.69 77 THR A N 1
ATOM 617 C CA . THR A 1 77 ? 6.087 7.248 -13.749 1.00 83.69 77 THR A CA 1
ATOM 618 C C . THR A 1 77 ? 6.027 6.606 -15.136 1.00 83.69 77 THR A C 1
ATOM 620 O O . THR A 1 77 ? 5.127 6.934 -15.914 1.00 83.69 77 THR A O 1
ATOM 623 N N . ALA A 1 78 ? 6.938 5.682 -15.451 1.00 79.06 78 ALA A N 1
ATOM 624 C CA . ALA A 1 78 ? 7.011 5.022 -16.756 1.00 79.06 78 ALA A CA 1
ATOM 625 C C . ALA A 1 78 ? 5.840 4.059 -17.034 1.00 79.06 78 ALA A C 1
ATOM 627 O O . ALA A 1 78 ? 5.510 3.809 -18.194 1.00 79.06 78 ALA A O 1
ATOM 628 N N . SER A 1 79 ? 5.191 3.544 -15.990 1.00 73.56 79 SER A N 1
ATOM 629 C CA . SER A 1 79 ? 4.111 2.557 -16.101 1.00 73.56 79 SER A CA 1
ATOM 630 C C . SER A 1 79 ? 2.725 3.218 -16.144 1.00 73.56 79 SER A C 1
ATOM 632 O O . SER A 1 79 ? 2.577 4.361 -15.706 1.00 73.56 79 SER A O 1
ATOM 634 N N . PRO A 1 80 ? 1.675 2.566 -16.681 1.00 76.56 80 PRO A N 1
ATOM 635 C CA . PRO A 1 80 ? 0.293 3.027 -16.503 1.00 76.56 80 PRO A CA 1
ATOM 636 C C . PRO A 1 80 ? -0.112 3.034 -15.014 1.00 76.56 80 PRO A C 1
ATOM 638 O O . PRO A 1 80 ? 0.686 2.711 -14.138 1.00 76.56 80 PRO A O 1
ATOM 641 N N . VAL A 1 81 ? -1.349 3.433 -14.706 1.00 82.44 81 VAL A N 1
ATOM 642 C CA . VAL A 1 81 ? -1.857 3.373 -13.324 1.00 82.44 81 VAL A CA 1
ATOM 643 C C . VAL A 1 81 ? -1.804 1.925 -12.828 1.00 82.44 81 VAL A C 1
ATOM 645 O O . VAL A 1 81 ? -2.339 1.022 -13.474 1.00 82.44 81 VAL A O 1
ATOM 648 N N . PHE A 1 82 ? -1.134 1.706 -11.697 1.00 87.81 82 PHE A N 1
ATOM 649 C CA . PHE A 1 82 ? -0.993 0.383 -11.098 1.00 87.81 82 PHE A CA 1
ATOM 650 C C . PHE A 1 82 ? -2.302 -0.057 -10.436 1.00 87.81 82 PHE A C 1
ATOM 652 O O . PHE A 1 82 ? -2.969 0.722 -9.757 1.00 87.81 82 PHE A O 1
ATOM 659 N N . LYS A 1 83 ? -2.635 -1.339 -10.568 1.00 89.00 83 LYS A N 1
ATOM 660 C CA . LYS A 1 83 ? -3.653 -1.985 -9.734 1.00 89.00 83 LYS A CA 1
ATOM 661 C C . LYS A 1 83 ? -3.127 -2.231 -8.326 1.00 89.00 83 LYS A C 1
ATOM 663 O O . LYS A 1 83 ? -3.878 -2.086 -7.368 1.00 89.00 83 LYS A O 1
ATOM 668 N N . PHE A 1 84 ? -1.848 -2.586 -8.208 1.00 89.12 84 PHE A N 1
ATOM 669 C CA . PHE A 1 84 ? -1.223 -2.917 -6.933 1.00 89.12 84 PHE A CA 1
ATOM 670 C C . PHE A 1 84 ? 0.236 -2.480 -6.867 1.00 89.12 84 PHE A C 1
ATOM 672 O O . PHE A 1 84 ? 0.989 -2.647 -7.825 1.00 89.12 84 PHE A O 1
ATOM 679 N N . ILE A 1 85 ? 0.631 -1.930 -5.725 1.00 89.88 85 ILE A N 1
ATOM 680 C CA . ILE A 1 85 ? 2.022 -1.617 -5.410 1.00 89.88 85 ILE A CA 1
ATOM 681 C C . ILE A 1 85 ? 2.299 -2.114 -3.999 1.00 89.88 85 ILE A C 1
ATOM 683 O O . ILE A 1 85 ? 1.666 -1.651 -3.051 1.00 89.88 85 ILE A O 1
ATOM 687 N N . HIS A 1 86 ? 3.283 -2.990 -3.850 1.00 89.19 86 HIS A N 1
ATOM 688 C CA . HIS A 1 86 ? 3.822 -3.390 -2.561 1.00 89.19 86 HIS A CA 1
ATOM 689 C C . HIS A 1 86 ? 5.251 -2.886 -2.415 1.00 89.19 86 HIS A C 1
ATOM 691 O O . HIS A 1 86 ? 6.107 -3.136 -3.260 1.00 89.19 86 HIS A O 1
ATOM 697 N N . ILE A 1 87 ? 5.495 -2.141 -1.343 1.00 86.56 87 ILE A N 1
ATOM 698 C CA . ILE A 1 87 ? 6.813 -1.622 -0.994 1.00 86.56 87 ILE A CA 1
ATOM 699 C C . ILE A 1 87 ? 7.167 -2.105 0.404 1.00 86.56 87 ILE A C 1
ATOM 701 O O . ILE A 1 87 ? 6.434 -1.843 1.358 1.00 86.56 87 ILE A O 1
ATOM 705 N N . THR A 1 88 ? 8.321 -2.744 0.537 1.00 83.94 88 THR A N 1
ATOM 706 C CA . THR A 1 88 ? 8.915 -3.084 1.830 1.00 83.94 88 THR A CA 1
ATOM 707 C C . THR A 1 88 ? 10.198 -2.289 1.998 1.00 83.94 88 THR A C 1
ATOM 709 O O . THR A 1 88 ? 11.074 -2.369 1.151 1.00 83.94 88 THR A O 1
ATOM 712 N N . ALA A 1 89 ? 10.327 -1.526 3.081 1.00 79.50 89 ALA A N 1
ATOM 713 C CA . ALA A 1 89 ? 11.528 -0.759 3.403 1.00 79.50 89 ALA A CA 1
ATOM 714 C C . ALA A 1 89 ? 11.710 -0.630 4.920 1.00 79.50 89 ALA A C 1
ATOM 716 O O . ALA A 1 89 ? 10.767 -0.775 5.689 1.00 79.50 89 ALA A O 1
ATOM 717 N N . ARG A 1 90 ? 12.904 -0.289 5.410 1.00 76.81 90 ARG A N 1
ATOM 718 C CA . ARG A 1 90 ? 13.050 0.104 6.826 1.00 76.81 90 ARG A CA 1
ATOM 719 C C . ARG A 1 90 ? 12.608 1.554 7.044 1.00 76.81 90 ARG A C 1
ATOM 721 O O . ARG A 1 90 ? 11.839 1.831 7.960 1.00 76.81 90 ARG A O 1
ATOM 728 N N . THR A 1 91 ? 13.079 2.461 6.193 1.00 73.88 91 THR A N 1
ATOM 729 C CA . THR A 1 91 ? 12.742 3.891 6.174 1.00 73.88 91 THR A CA 1
ATOM 730 C C . THR A 1 91 ? 12.979 4.463 4.769 1.00 73.88 91 THR A C 1
ATOM 732 O O . THR A 1 91 ? 13.653 3.836 3.949 1.00 73.88 91 THR A O 1
ATOM 735 N N . THR A 1 92 ? 12.440 5.649 4.489 1.00 70.56 92 THR A N 1
ATOM 736 C CA . THR A 1 92 ? 12.659 6.417 3.250 1.00 70.56 92 THR A CA 1
ATOM 737 C C . THR A 1 92 ? 13.278 7.768 3.592 1.00 70.56 92 THR A C 1
ATOM 739 O O . THR A 1 92 ? 12.760 8.464 4.466 1.00 70.56 92 THR A O 1
ATOM 742 N N . GLU A 1 93 ? 14.358 8.155 2.908 1.00 67.31 93 GLU A N 1
ATOM 743 C CA . GLU A 1 93 ? 15.035 9.442 3.150 1.00 67.31 93 GLU A CA 1
ATOM 744 C C . GLU A 1 93 ? 14.236 10.641 2.622 1.00 67.31 93 GLU A C 1
ATOM 746 O O . GLU A 1 93 ? 14.253 11.718 3.219 1.00 67.31 93 GLU A O 1
ATOM 751 N N . GLU A 1 94 ? 13.497 10.445 1.529 1.00 73.44 94 GLU A N 1
ATOM 752 C CA . GLU A 1 94 ? 12.697 11.479 0.875 1.00 73.44 94 GLU A CA 1
ATOM 753 C C . GLU A 1 94 ? 11.226 11.056 0.781 1.00 73.44 94 GLU A C 1
ATOM 755 O O . GLU A 1 94 ? 10.880 9.875 0.850 1.00 73.44 94 GLU A O 1
ATOM 760 N N . GLN A 1 95 ? 10.337 12.037 0.626 1.00 77.94 95 GLN A N 1
ATOM 761 C CA . GLN A 1 95 ? 8.933 11.770 0.320 1.00 77.94 95 GLN A CA 1
ATOM 762 C C . GLN A 1 95 ? 8.773 11.473 -1.171 1.00 77.94 95 GLN A C 1
ATOM 764 O O . GLN A 1 95 ? 9.465 12.060 -2.001 1.00 77.94 95 GLN A O 1
ATOM 769 N N . PHE A 1 96 ? 7.804 10.621 -1.509 1.00 81.38 96 PHE A N 1
ATOM 770 C CA . PHE A 1 96 ? 7.367 10.460 -2.893 1.00 81.38 96 PHE A CA 1
ATOM 771 C C . PHE A 1 96 ? 6.916 11.803 -3.474 1.00 81.38 96 PHE A C 1
ATOM 773 O O . PHE A 1 96 ? 6.295 12.624 -2.781 1.00 81.38 96 PHE A O 1
ATOM 780 N N . ASN A 1 97 ? 7.192 12.003 -4.760 1.00 85.38 97 ASN A N 1
ATOM 781 C CA . ASN A 1 97 ? 6.763 13.164 -5.520 1.00 85.38 97 ASN A CA 1
ATOM 782 C C . ASN A 1 97 ? 5.247 13.369 -5.321 1.00 85.38 97 ASN A C 1
ATOM 784 O O . ASN A 1 97 ? 4.495 12.401 -5.418 1.00 85.38 97 ASN A O 1
ATOM 788 N N . PRO A 1 98 ? 4.766 14.599 -5.061 1.00 86.06 98 PRO A N 1
ATOM 789 C CA . PRO A 1 98 ? 3.342 14.928 -4.964 1.00 86.06 98 PRO A CA 1
ATOM 790 C C . PRO A 1 98 ? 2.432 14.351 -6.058 1.00 86.06 98 PRO A C 1
ATOM 792 O O . PRO A 1 98 ? 1.261 14.097 -5.781 1.00 86.06 98 PRO A O 1
ATOM 795 N N . GLU A 1 99 ? 2.964 14.166 -7.265 1.00 87.00 99 GLU A N 1
ATOM 796 C CA . GLU A 1 99 ? 2.273 13.655 -8.454 1.00 87.00 99 GLU A CA 1
ATOM 797 C C . GLU A 1 99 ? 2.584 12.176 -8.737 1.00 87.00 99 GLU A C 1
ATOM 799 O O . GLU A 1 99 ? 2.200 11.647 -9.782 1.00 87.00 99 GLU A O 1
ATOM 804 N N . SER A 1 100 ? 3.272 11.495 -7.814 1.00 87.69 100 SER A N 1
ATOM 805 C CA . SER A 1 100 ? 3.673 10.099 -7.967 1.00 87.69 100 SER A CA 1
ATOM 806 C C . SER A 1 100 ? 2.475 9.205 -8.277 1.00 87.69 100 SER A C 1
ATOM 808 O O . SER A 1 100 ? 1.413 9.292 -7.647 1.00 87.69 100 SER A O 1
ATOM 810 N N . LYS A 1 101 ? 2.671 8.275 -9.217 1.00 89.19 101 LYS A N 1
ATOM 811 C CA . LYS A 1 101 ? 1.664 7.264 -9.567 1.00 89.19 101 LYS A CA 1
ATOM 812 C C . LYS A 1 101 ? 1.379 6.290 -8.424 1.00 89.19 101 LYS A C 1
ATOM 814 O O . LYS A 1 101 ? 0.341 5.634 -8.459 1.00 89.19 101 LYS A O 1
ATOM 819 N N . LEU A 1 102 ? 2.215 6.267 -7.379 1.00 89.69 102 LEU A N 1
ATOM 820 C CA . LEU A 1 102 ? 1.915 5.562 -6.131 1.00 89.69 102 LEU A CA 1
ATOM 821 C C . LEU A 1 102 ? 0.563 5.983 -5.547 1.00 89.69 102 LEU A C 1
ATOM 823 O O . LEU A 1 102 ? -0.217 5.141 -5.113 1.00 89.69 102 LEU A O 1
ATOM 827 N N . TYR A 1 103 ? 0.251 7.280 -5.577 1.00 90.12 103 TYR A N 1
ATOM 828 C CA . TYR A 1 103 ? -0.994 7.793 -5.006 1.00 90.12 103 TYR A CA 1
ATOM 829 C C . TYR A 1 103 ? -2.232 7.451 -5.832 1.00 90.12 103 TYR A C 1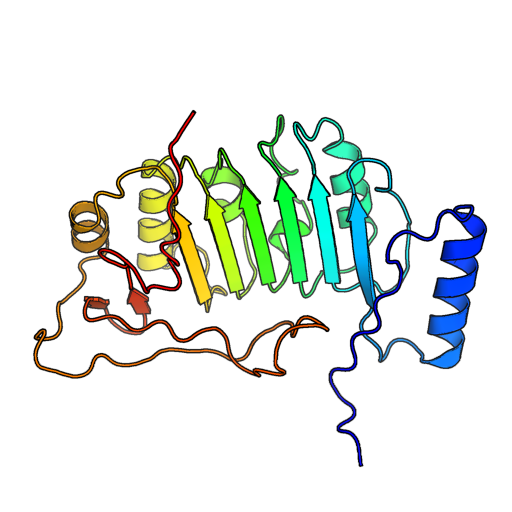
ATOM 831 O O . TYR A 1 103 ? -3.343 7.501 -5.313 1.00 90.12 103 TYR A O 1
ATOM 839 N N . GLN A 1 104 ? -2.040 7.109 -7.104 1.00 91.50 104 GLN A N 1
ATOM 840 C CA . GLN A 1 104 ? -3.109 6.785 -8.045 1.00 91.50 104 GLN A CA 1
ATOM 841 C C . GLN A 1 104 ? -3.363 5.278 -8.129 1.00 91.50 104 GLN A C 1
ATOM 843 O O . GLN A 1 104 ? -4.348 4.868 -8.738 1.00 91.50 104 GLN A O 1
ATOM 848 N N . ALA A 1 105 ? -2.486 4.457 -7.542 1.00 92.44 105 ALA A N 1
ATOM 849 C CA . ALA A 1 105 ? -2.629 3.013 -7.576 1.00 92.44 105 ALA A CA 1
ATOM 850 C C . ALA A 1 105 ? -3.919 2.572 -6.883 1.00 92.44 105 ALA A C 1
ATOM 852 O O . ALA A 1 105 ? -4.244 3.057 -5.796 1.00 92.44 105 ALA A O 1
ATOM 853 N N . GLU A 1 106 ? -4.649 1.630 -7.479 1.00 92.81 106 GLU A N 1
ATOM 854 C CA . GLU A 1 106 ? -5.930 1.203 -6.914 1.00 92.81 106 GLU A CA 1
ATOM 855 C C . GLU A 1 106 ? -5.770 0.512 -5.552 1.00 92.81 106 GLU A C 1
ATOM 857 O O . GLU A 1 106 ? -6.646 0.640 -4.692 1.00 92.81 106 GLU A O 1
ATOM 862 N N . SER A 1 107 ? -4.649 -0.179 -5.339 1.00 91.62 107 SER A N 1
ATOM 863 C CA . SER A 1 107 ? -4.280 -0.765 -4.059 1.00 91.62 107 SER A CA 1
ATOM 864 C C . SER A 1 107 ? -2.797 -0.586 -3.742 1.00 91.62 107 SER A C 1
ATOM 866 O O . SER A 1 107 ? -1.949 -0.654 -4.632 1.00 91.62 107 SER A O 1
ATOM 868 N N . ILE A 1 108 ? -2.486 -0.358 -2.464 1.00 91.75 108 ILE A N 1
ATOM 869 C CA . ILE A 1 108 ? -1.113 -0.302 -1.958 1.00 91.75 108 ILE A CA 1
ATOM 870 C C . ILE A 1 108 ? -0.926 -1.187 -0.725 1.00 91.75 108 ILE A C 1
ATOM 872 O O . ILE A 1 108 ? -1.790 -1.241 0.155 1.00 91.75 108 ILE A O 1
ATOM 876 N N . GLN A 1 109 ? 0.246 -1.809 -0.629 1.00 90.38 109 GLN A N 1
ATOM 877 C CA . GLN A 1 109 ? 0.783 -2.393 0.591 1.00 90.38 109 GLN A CA 1
ATOM 878 C C . GLN A 1 109 ? 2.130 -1.742 0.904 1.00 90.38 109 GLN A C 1
ATOM 880 O O . GLN A 1 109 ? 3.012 -1.680 0.053 1.00 90.38 109 GLN A O 1
ATOM 885 N N . ILE A 1 110 ? 2.301 -1.217 2.112 1.00 87.56 110 ILE A N 1
ATOM 886 C CA . ILE A 1 110 ? 3.549 -0.568 2.516 1.00 87.56 110 ILE A CA 1
ATOM 887 C C . ILE A 1 110 ? 3.977 -1.117 3.864 1.00 87.56 110 ILE A C 1
ATOM 889 O O . ILE A 1 110 ? 3.302 -0.907 4.872 1.00 87.56 110 ILE A O 1
ATOM 893 N N . ASP A 1 111 ? 5.127 -1.775 3.873 1.00 86.00 111 ASP A N 1
ATOM 894 C CA . ASP A 1 111 ? 5.763 -2.306 5.067 1.00 86.00 111 ASP A CA 1
ATOM 895 C C . ASP A 1 111 ? 6.987 -1.448 5.386 1.00 86.00 111 ASP A C 1
ATOM 897 O O . ASP A 1 111 ? 7.997 -1.515 4.691 1.00 86.00 111 ASP A O 1
ATOM 901 N N . GLN A 1 112 ? 6.892 -0.610 6.420 1.00 81.62 112 GLN A N 1
ATOM 902 C CA . GLN A 1 112 ? 7.949 0.319 6.823 1.00 81.62 112 GLN A CA 1
ATOM 903 C C . GLN A 1 112 ? 8.247 0.257 8.315 1.00 81.62 112 GLN A C 1
ATOM 905 O O . GLN A 1 112 ? 7.360 0.533 9.113 1.00 81.62 112 GLN A O 1
ATOM 910 N N . ARG A 1 113 ? 9.495 -0.008 8.730 1.00 77.81 113 ARG A N 1
ATOM 911 C CA . ARG A 1 113 ? 9.855 0.008 10.167 1.00 77.81 113 ARG A CA 1
ATOM 912 C C . ARG A 1 113 ? 9.510 1.361 10.798 1.00 77.81 113 ARG A C 1
ATOM 914 O O . ARG A 1 113 ? 8.759 1.391 11.770 1.00 77.81 113 ARG A O 1
ATOM 921 N N . ASP A 1 114 ? 9.995 2.454 10.216 1.00 75.31 114 ASP A N 1
ATOM 922 C CA . ASP A 1 114 ? 9.779 3.819 10.704 1.00 75.31 114 ASP A CA 1
ATOM 923 C C . ASP A 1 114 ? 8.917 4.592 9.699 1.00 75.31 114 ASP A C 1
ATOM 925 O O . ASP A 1 114 ? 9.412 5.184 8.741 1.00 75.31 114 ASP A O 1
ATOM 929 N N . HIS A 1 115 ? 7.596 4.544 9.879 1.00 70.81 115 HIS A N 1
ATOM 930 C CA . HIS A 1 115 ? 6.676 5.011 8.846 1.00 70.81 115 HIS A CA 1
ATOM 931 C C . HIS A 1 115 ? 6.311 6.494 9.004 1.00 70.81 115 HIS A C 1
ATOM 933 O O . HIS A 1 115 ? 5.783 6.937 10.031 1.00 70.81 115 HIS A O 1
ATOM 939 N N . THR A 1 116 ? 6.506 7.258 7.927 1.00 63.88 116 THR A N 1
ATOM 940 C CA . THR A 1 116 ? 6.005 8.626 7.759 1.00 63.88 116 THR A CA 1
ATOM 941 C C . THR A 1 116 ? 4.655 8.621 7.028 1.00 63.88 116 THR A C 1
ATOM 943 O O . THR A 1 116 ? 4.503 9.064 5.891 1.00 63.88 116 THR A O 1
ATOM 946 N N . PHE A 1 117 ? 3.609 8.209 7.749 1.00 63.31 117 PHE A N 1
ATOM 947 C CA . PHE A 1 117 ? 2.215 8.211 7.283 1.00 63.31 117 PHE A CA 1
ATOM 948 C C . PHE A 1 117 ? 1.696 9.467 6.549 1.00 63.31 117 PHE A C 1
ATOM 950 O O . PHE A 1 117 ? 0.894 9.288 5.629 1.00 63.31 117 PHE A O 1
ATOM 957 N N . PRO A 1 118 ? 2.046 10.725 6.910 1.00 60.50 118 PRO A N 1
ATOM 958 C CA . PRO A 1 118 ? 1.276 11.874 6.433 1.00 60.50 118 PRO A CA 1
ATOM 959 C C . PRO A 1 118 ? 1.367 12.097 4.929 1.00 60.50 118 PRO A C 1
ATOM 961 O O . PRO A 1 118 ? 0.384 12.534 4.345 1.00 60.50 118 PRO A O 1
ATOM 964 N N . ALA A 1 119 ? 2.501 11.811 4.287 1.00 66.31 119 ALA A N 1
ATOM 965 C CA . ALA A 1 119 ? 2.645 12.089 2.860 1.00 66.31 119 ALA A CA 1
ATOM 966 C C . ALA A 1 119 ? 1.809 11.119 2.018 1.00 66.31 119 ALA A C 1
ATOM 968 O O . ALA A 1 119 ? 1.043 11.551 1.155 1.00 66.31 119 ALA A O 1
ATOM 969 N N . ILE A 1 120 ? 1.910 9.823 2.328 1.00 75.88 120 ILE A N 1
ATOM 970 C CA . ILE A 1 120 ? 1.250 8.780 1.547 1.00 75.88 120 ILE A CA 1
ATOM 971 C C . ILE A 1 120 ? -0.248 8.807 1.759 1.00 75.88 120 ILE A C 1
ATOM 973 O O . ILE A 1 120 ? -1.003 8.953 0.798 1.00 75.88 120 ILE A O 1
ATOM 977 N N . LEU A 1 121 ? -0.679 8.744 3.020 1.00 75.69 121 LEU A N 1
ATOM 978 C CA . LEU A 1 121 ? -2.099 8.722 3.309 1.00 75.69 121 LEU A CA 1
ATOM 979 C C . LEU A 1 121 ? -2.779 10.004 2.866 1.00 75.69 121 LEU A C 1
ATOM 981 O O . LEU A 1 121 ? -3.910 9.904 2.439 1.00 75.69 121 LEU A O 1
ATOM 985 N N . HIS A 1 122 ? -2.141 11.181 2.911 1.00 77.81 122 HIS A N 1
ATOM 986 C CA . HIS A 1 122 ? -2.827 12.423 2.548 1.00 77.81 122 HIS A CA 1
ATOM 987 C C . HIS A 1 122 ? -3.106 12.571 1.047 1.00 77.81 122 HIS A C 1
ATOM 989 O O . HIS A 1 122 ? -4.051 13.269 0.678 1.00 77.81 122 HIS A O 1
ATOM 995 N N . ARG A 1 123 ? -2.299 11.934 0.195 1.00 84.62 123 ARG A N 1
ATOM 996 C CA . ARG A 1 123 ? -2.381 12.077 -1.264 1.00 84.62 123 ARG A CA 1
ATOM 997 C C . ARG A 1 123 ? -3.031 10.887 -1.952 1.00 84.62 123 ARG A C 1
ATOM 999 O O . ARG A 1 123 ? -3.408 11.021 -3.109 1.00 84.62 123 ARG A O 1
ATOM 1006 N N . TYR A 1 124 ? -3.166 9.760 -1.258 1.00 88.38 124 TYR A N 1
ATOM 1007 C CA . TYR A 1 124 ? -3.694 8.527 -1.822 1.00 88.38 124 TYR A CA 1
ATOM 1008 C C . TYR A 1 124 ? -5.141 8.666 -2.323 1.00 88.38 124 TYR A C 1
ATOM 1010 O O . TYR A 1 124 ? -6.009 9.207 -1.636 1.00 88.38 124 TYR A O 1
ATOM 1018 N N . GLN A 1 125 ? -5.389 8.155 -3.528 1.00 90.38 125 GLN A N 1
ATOM 1019 C CA . GLN A 1 125 ? -6.658 8.249 -4.261 1.00 90.38 125 GLN A CA 1
ATOM 1020 C C . GLN A 1 125 ? -7.255 6.877 -4.595 1.00 90.38 125 GLN A C 1
ATOM 1022 O O . GLN A 1 125 ? -8.330 6.813 -5.196 1.00 90.38 125 GLN A O 1
ATOM 1027 N N . GLY A 1 126 ? -6.560 5.795 -4.242 1.00 91.12 126 GLY A N 1
ATOM 1028 C CA . GLY A 1 126 ? -7.000 4.436 -4.519 1.00 91.12 126 GLY A CA 1
ATOM 1029 C C . GLY A 1 126 ? -8.035 3.905 -3.530 1.00 91.12 126 GLY A C 1
ATOM 1030 O O . GLY A 1 126 ? -8.546 4.614 -2.659 1.00 91.12 126 GLY A O 1
ATOM 1031 N N . ARG A 1 127 ? -8.351 2.621 -3.698 1.00 91.56 127 ARG A N 1
ATOM 1032 C CA . ARG A 1 127 ? -9.465 1.936 -3.037 1.00 91.56 127 ARG A CA 1
ATOM 1033 C C . ARG A 1 127 ? -9.036 1.144 -1.813 1.00 91.56 127 ARG A C 1
ATOM 1035 O O . ARG A 1 127 ? -9.828 1.009 -0.881 1.00 91.56 127 ARG A O 1
ATOM 1042 N N . GLN A 1 128 ? -7.817 0.605 -1.795 1.00 90.94 128 GLN A N 1
ATOM 1043 C CA . GLN A 1 128 ? -7.392 -0.330 -0.749 1.00 90.94 128 GLN A CA 1
ATOM 1044 C C . GLN A 1 128 ? -5.961 -0.062 -0.285 1.00 90.94 128 GLN A C 1
ATOM 1046 O O . GLN A 1 128 ? -5.031 -0.137 -1.078 1.00 90.94 128 GLN A O 1
ATOM 1051 N N . ALA A 1 129 ? -5.761 0.177 1.009 1.00 88.94 129 ALA A N 1
ATOM 1052 C CA . ALA A 1 129 ? -4.433 0.397 1.577 1.00 88.94 129 ALA A CA 1
ATOM 1053 C C . ALA A 1 129 ? -4.153 -0.530 2.767 1.00 88.94 129 ALA A C 1
ATOM 1055 O O . ALA A 1 129 ? -4.953 -0.633 3.701 1.00 88.94 129 ALA A O 1
ATOM 1056 N N . VAL A 1 130 ? -2.983 -1.169 2.758 1.00 87.75 130 VAL A N 1
ATOM 1057 C CA . VAL A 1 130 ? -2.445 -1.944 3.880 1.00 87.75 130 VAL A CA 1
ATOM 1058 C C . VAL A 1 130 ? -1.114 -1.337 4.292 1.00 87.75 130 VAL A C 1
ATOM 1060 O O . VAL A 1 130 ? -0.180 -1.285 3.503 1.00 87.75 130 VAL A O 1
ATOM 1063 N N . LEU A 1 131 ? -1.014 -0.877 5.532 1.00 86.00 131 LEU A N 1
ATOM 1064 C CA . LEU A 1 131 ? 0.194 -0.256 6.063 1.00 86.00 131 LEU A CA 1
ATOM 1065 C C . LEU A 1 131 ? 0.680 -1.059 7.266 1.00 86.00 131 LEU A C 1
ATOM 1067 O O . LEU A 1 131 ? -0.086 -1.304 8.202 1.00 86.00 131 LEU A O 1
ATOM 1071 N N . ARG A 1 132 ? 1.948 -1.462 7.275 1.00 83.50 132 ARG A N 1
ATOM 1072 C CA . ARG A 1 132 ? 2.580 -2.126 8.418 1.00 83.50 132 ARG A CA 1
ATOM 1073 C C . ARG A 1 132 ? 3.758 -1.291 8.886 1.00 83.50 132 ARG A C 1
ATOM 1075 O O . ARG A 1 132 ? 4.607 -0.918 8.085 1.00 83.50 132 ARG A O 1
ATOM 1082 N N . CYS A 1 133 ? 3.809 -1.000 10.181 1.00 80.00 133 CYS A N 1
ATOM 1083 C CA . CYS A 1 133 ? 4.908 -0.245 10.758 1.00 80.00 133 CYS A CA 1
ATOM 1084 C C . CYS A 1 133 ? 5.323 -0.693 12.149 1.00 80.00 133 CYS A C 1
ATOM 1086 O O . CYS A 1 133 ? 4.526 -1.227 12.917 1.00 80.00 133 CYS A O 1
ATOM 1088 N N . THR A 1 134 ? 6.592 -0.469 12.481 1.00 76.06 134 THR A N 1
ATOM 1089 C CA . THR A 1 134 ? 7.144 -0.742 13.813 1.00 76.06 134 THR A CA 1
ATOM 1090 C C . THR A 1 134 ? 6.973 0.475 14.715 1.00 76.06 134 THR A C 1
ATOM 1092 O O . THR A 1 134 ? 6.390 0.350 15.795 1.00 76.06 134 THR A O 1
ATOM 1095 N N . HIS A 1 135 ? 7.393 1.646 14.230 1.00 73.50 135 HIS A N 1
ATOM 1096 C CA . HIS A 1 135 ? 7.230 2.944 14.875 1.00 73.50 135 HIS A CA 1
ATOM 1097 C C . HIS A 1 135 ? 6.447 3.893 13.966 1.00 73.50 135 HIS A C 1
ATOM 1099 O O . HIS A 1 135 ? 6.715 4.038 12.774 1.00 73.50 135 HIS A O 1
ATOM 1105 N N . CYS A 1 136 ? 5.434 4.523 14.549 1.00 72.19 136 CYS A N 1
ATOM 1106 C CA . CYS A 1 136 ? 4.369 5.204 13.827 1.00 72.19 136 CYS A CA 1
ATOM 1107 C C . CYS A 1 136 ? 3.981 6.465 14.610 1.00 72.19 136 CYS A C 1
ATOM 1109 O O . CYS A 1 136 ? 3.658 6.375 15.800 1.00 72.19 136 CYS A O 1
ATOM 1111 N N . ASN A 1 137 ? 3.996 7.634 13.960 1.00 72.81 137 ASN A N 1
ATOM 1112 C CA . ASN A 1 137 ? 3.476 8.867 14.552 1.00 72.81 137 ASN A CA 1
ATOM 1113 C C . ASN A 1 137 ? 1.944 8.899 14.431 1.00 72.81 137 ASN A C 1
ATOM 1115 O O . ASN A 1 137 ? 1.385 9.080 13.348 1.00 72.81 137 ASN A O 1
ATOM 1119 N N . LEU A 1 138 ? 1.270 8.745 15.568 1.00 73.81 138 LEU A N 1
ATOM 1120 C CA . LEU A 1 138 ? -0.186 8.641 15.652 1.00 73.81 138 LEU A CA 1
ATOM 1121 C C . LEU A 1 138 ? -0.924 9.936 15.298 1.00 73.81 138 LEU A C 1
ATOM 1123 O O . LEU A 1 138 ? -2.088 9.865 14.910 1.00 73.81 138 LEU A O 1
ATOM 1127 N N . HIS A 1 139 ? -0.274 11.101 15.374 1.00 75.81 139 HIS A N 1
ATOM 1128 C CA . HIS A 1 139 ? -0.906 12.377 15.024 1.00 75.81 139 HIS A CA 1
ATOM 1129 C C . HIS A 1 139 ? -1.393 12.376 13.571 1.00 75.81 139 HIS A C 1
ATOM 1131 O O . HIS A 1 139 ? -2.523 12.752 13.277 1.00 75.81 139 HIS A O 1
ATOM 1137 N N . HIS A 1 140 ? -0.564 11.879 12.655 1.00 75.56 140 HIS A N 1
ATOM 1138 C CA . HIS A 1 140 ? -0.903 11.831 11.234 1.00 75.56 140 HIS A CA 1
ATOM 1139 C C . HIS A 1 140 ? -2.008 10.823 10.930 1.00 75.56 140 HIS A C 1
ATOM 1141 O O . HIS A 1 140 ? -2.852 11.073 10.071 1.00 75.56 140 HIS A O 1
ATOM 1147 N N . LEU A 1 141 ? -2.043 9.715 11.674 1.00 76.00 141 LEU A N 1
ATOM 1148 C CA . LEU A 1 141 ? -3.150 8.770 11.611 1.00 76.00 141 LEU A CA 1
ATOM 1149 C C . LEU A 1 141 ? -4.457 9.427 12.079 1.00 76.00 141 LEU A C 1
ATOM 1151 O O . LEU A 1 141 ? -5.485 9.283 11.424 1.00 76.00 141 LEU A O 1
ATOM 1155 N N . MET A 1 142 ? -4.420 10.186 13.176 1.00 76.62 142 MET A N 1
ATOM 1156 C CA . MET A 1 142 ? -5.591 10.907 13.681 1.00 76.62 142 MET A CA 1
ATOM 1157 C C . MET A 1 142 ? -6.101 11.957 12.687 1.00 76.62 142 MET A C 1
ATOM 1159 O O . MET A 1 142 ? -7.308 12.038 12.460 1.00 76.62 142 MET A O 1
ATOM 1163 N N . ASP A 1 143 ? -5.209 12.725 12.060 1.00 79.69 143 ASP A N 1
ATOM 1164 C CA . ASP A 1 143 ? -5.575 13.717 11.040 1.00 79.69 143 ASP A CA 1
ATOM 1165 C C . ASP A 1 143 ? -6.211 13.065 9.811 1.00 79.69 143 ASP A C 1
ATOM 1167 O O . ASP A 1 143 ? -7.239 13.530 9.311 1.00 79.69 143 ASP A O 1
ATOM 1171 N N . PHE A 1 144 ? -5.620 11.963 9.343 1.00 80.06 144 PHE A N 1
ATOM 1172 C CA . PHE A 1 144 ? -6.168 11.160 8.256 1.00 80.06 144 PHE A CA 1
ATOM 1173 C C . PHE A 1 144 ? -7.591 10.694 8.589 1.00 80.06 144 PHE A C 1
ATOM 1175 O O . PHE A 1 144 ? -8.527 10.928 7.825 1.00 80.06 144 PHE A O 1
ATOM 1182 N N . VAL A 1 145 ? -7.768 10.100 9.769 1.00 77.12 145 VAL A N 1
ATOM 1183 C CA . VAL A 1 145 ? -9.051 9.579 10.240 1.00 77.12 145 VAL A CA 1
ATOM 1184 C C . VAL A 1 145 ? -10.105 10.687 10.344 1.00 77.12 145 VAL A C 1
ATOM 1186 O O . VAL A 1 145 ? -11.262 10.467 9.980 1.00 77.12 145 VAL A O 1
ATOM 1189 N N . LYS A 1 146 ? -9.723 11.888 10.800 1.00 79.44 146 LYS A N 1
ATOM 1190 C CA . LYS A 1 146 ? -10.611 13.061 10.852 1.00 79.44 146 LYS A CA 1
ATOM 1191 C C . LYS A 1 146 ? -11.078 13.478 9.457 1.00 79.44 146 LYS A C 1
ATOM 1193 O O . LYS A 1 146 ? -12.285 13.615 9.271 1.00 79.44 146 LYS A O 1
ATOM 1198 N N . LYS A 1 147 ? -10.158 13.601 8.491 1.00 80.00 147 LYS A N 1
ATOM 1199 C CA . LYS A 1 147 ? -10.458 13.972 7.093 1.00 80.00 147 LYS A CA 1
ATOM 1200 C C . LYS A 1 147 ? -11.308 12.929 6.368 1.00 80.00 147 LYS A C 1
ATOM 120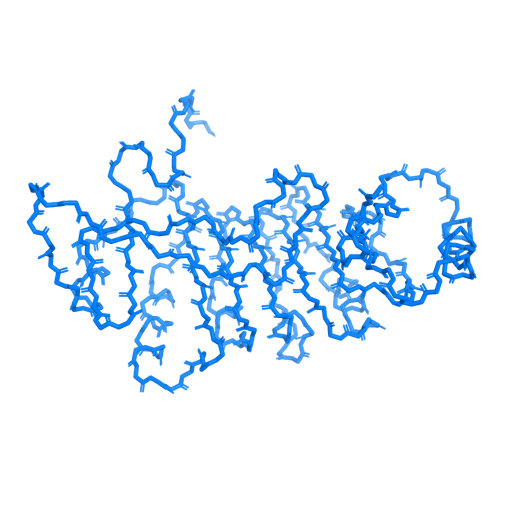2 O O . LYS A 1 147 ? -12.229 13.275 5.634 1.00 80.00 147 LYS A O 1
ATOM 1207 N N . TRP A 1 148 ? -11.028 11.646 6.593 1.00 78.44 148 TRP A N 1
ATOM 1208 C CA . TRP A 1 148 ? -11.836 10.569 6.023 1.00 78.44 148 TRP A CA 1
ATOM 1209 C C . TRP A 1 148 ? -13.268 10.606 6.569 1.00 78.44 148 TRP A C 1
ATOM 1211 O O . TRP A 1 148 ? -14.242 10.564 5.821 1.00 78.44 148 TRP A O 1
ATOM 1221 N N . LYS A 1 149 ? -13.407 10.779 7.888 1.00 74.75 149 LYS A N 1
ATOM 1222 C CA . LYS A 1 149 ? -14.693 10.879 8.592 1.00 74.75 149 LYS A CA 1
ATOM 1223 C C . LYS A 1 149 ? -15.522 12.096 8.172 1.00 74.75 149 LYS A C 1
ATOM 1225 O O . LYS A 1 149 ? -16.748 11.994 8.167 1.00 74.75 149 LYS A O 1
ATOM 1230 N N . SER A 1 150 ? -14.892 13.237 7.898 1.00 78.94 150 SER A N 1
ATOM 1231 C CA . SER A 1 150 ? -15.579 14.444 7.420 1.00 78.94 150 SER A CA 1
ATOM 1232 C C . SER A 1 150 ? -15.955 14.364 5.936 1.00 78.94 150 SER A C 1
ATOM 1234 O O . SER A 1 150 ? -16.734 15.192 5.472 1.00 78.94 150 SER A O 1
ATOM 1236 N N . GLY A 1 151 ? -15.447 13.369 5.197 1.00 76.06 151 GLY A N 1
ATOM 1237 C CA . GLY A 1 151 ? -15.607 13.274 3.743 1.00 76.06 151 GLY A CA 1
ATOM 1238 C C . GLY A 1 151 ? -14.739 14.272 2.967 1.00 76.06 151 GLY A C 1
ATOM 1239 O O . GLY A 1 151 ? -14.879 14.393 1.750 1.00 76.06 151 GLY A O 1
ATOM 1240 N N . GLU A 1 152 ? -13.832 14.974 3.652 1.00 80.75 152 GLU A N 1
ATOM 1241 C CA . GLU A 1 152 ? -12.918 15.962 3.064 1.00 80.75 152 GLU A CA 1
ATOM 1242 C C . GLU A 1 152 ? -11.776 15.311 2.269 1.00 80.75 152 GLU A C 1
ATOM 1244 O O . GLU A 1 152 ? -11.090 15.988 1.506 1.00 80.75 152 GLU A O 1
ATOM 1249 N N . GLY A 1 153 ? -11.571 13.999 2.410 1.00 76.69 153 GLY A N 1
ATOM 1250 C CA . GLY A 1 153 ? -10.604 13.240 1.623 1.00 76.69 153 GLY A CA 1
ATOM 1251 C C . GLY A 1 153 ? -10.915 11.747 1.572 1.00 76.69 153 GLY A C 1
ATOM 1252 O O . GLY A 1 153 ? -11.727 11.240 2.348 1.00 76.69 153 GLY A O 1
ATOM 1253 N N . PHE A 1 154 ? -10.217 11.046 0.674 1.00 77.56 154 PHE A N 1
ATOM 1254 C CA . PHE A 1 154 ? -10.218 9.579 0.561 1.00 77.56 154 PHE A CA 1
ATOM 1255 C C . PHE A 1 154 ? -11.582 8.987 0.188 1.00 77.56 154 PHE A C 1
ATOM 1257 O O . PHE A 1 154 ? -11.981 7.944 0.699 1.00 77.56 154 PHE A O 1
ATOM 1264 N N . GLN A 1 155 ? -12.308 9.650 -0.714 1.00 79.56 155 GLN A N 1
ATOM 1265 C CA . GLN A 1 155 ? -13.661 9.251 -1.115 1.00 79.56 155 GLN A CA 1
ATOM 1266 C C . GLN A 1 155 ? -13.704 7.879 -1.804 1.00 79.56 155 GLN A C 1
ATOM 1268 O O . GLN A 1 155 ? -14.723 7.198 -1.736 1.00 79.56 155 GLN A O 1
ATOM 1273 N N . ASN A 1 156 ? -12.599 7.469 -2.431 1.00 86.50 156 ASN A N 1
ATOM 1274 C CA . ASN A 1 156 ? -12.480 6.172 -3.096 1.00 86.50 156 ASN A CA 1
ATOM 1275 C C . ASN A 1 156 ? -12.050 5.045 -2.148 1.00 86.50 156 ASN A C 1
ATOM 1277 O O . ASN A 1 156 ? -12.116 3.885 -2.540 1.00 86.50 156 ASN A O 1
ATOM 1281 N N . LEU A 1 157 ? -11.591 5.361 -0.930 1.00 86.75 157 LEU A N 1
ATOM 1282 C CA . LEU A 1 157 ? -11.014 4.376 -0.021 1.00 86.75 157 LEU A CA 1
ATOM 1283 C C . LEU A 1 157 ? -12.109 3.490 0.586 1.00 86.75 157 LEU A C 1
ATOM 1285 O O . LEU A 1 157 ? -12.933 3.939 1.384 1.00 86.75 157 LEU A O 1
ATOM 1289 N N . GLU A 1 158 ? -12.078 2.212 0.227 1.00 88.38 158 GLU A N 1
ATOM 1290 C CA . GLU A 1 158 ? -13.010 1.170 0.663 1.00 88.38 158 GLU A CA 1
ATOM 1291 C C . GLU A 1 158 ? -12.431 0.320 1.799 1.00 88.38 158 GLU A C 1
ATOM 1293 O O . GLU A 1 158 ? -13.172 -0.146 2.666 1.00 88.38 158 GLU A O 1
ATOM 1298 N N . TYR A 1 159 ? -11.110 0.115 1.801 1.00 86.50 159 TYR A N 1
ATOM 1299 C CA . TYR A 1 159 ? -10.421 -0.727 2.775 1.00 86.50 159 TYR A CA 1
ATOM 1300 C C . TYR A 1 159 ? -9.125 -0.083 3.258 1.00 86.50 159 TYR A C 1
ATOM 1302 O O . TYR A 1 159 ? -8.276 0.316 2.461 1.00 86.50 159 TYR A O 1
ATOM 1310 N N . LEU A 1 160 ? -8.954 -0.039 4.577 1.00 85.62 160 LEU A N 1
ATOM 1311 C CA . LEU A 1 160 ? -7.724 0.397 5.219 1.00 85.62 160 LEU A CA 1
ATOM 1312 C C . LEU A 1 160 ? -7.380 -0.545 6.367 1.00 85.62 160 LEU A C 1
ATOM 1314 O O . LEU A 1 160 ? -8.150 -0.674 7.320 1.00 85.62 160 LEU A O 1
ATOM 1318 N N . LYS A 1 161 ? -6.194 -1.146 6.304 1.00 83.81 161 LYS A N 1
ATOM 1319 C CA . LYS A 1 161 ? -5.619 -1.940 7.392 1.00 83.81 161 LYS A CA 1
ATOM 1320 C C . LYS A 1 161 ? -4.301 -1.313 7.818 1.00 83.81 161 LYS A C 1
ATOM 1322 O O . LYS A 1 161 ? -3.428 -1.090 6.988 1.00 83.81 161 LYS A O 1
ATOM 1327 N N . ILE A 1 162 ? -4.151 -1.043 9.112 1.00 81.00 162 ILE A N 1
ATOM 1328 C CA . ILE A 1 162 ? -2.909 -0.512 9.681 1.00 81.00 162 ILE A CA 1
ATOM 1329 C C . ILE A 1 162 ? -2.452 -1.437 10.804 1.00 81.00 162 ILE A C 1
ATOM 1331 O O . ILE A 1 162 ? -3.181 -1.650 11.773 1.00 81.00 162 ILE A O 1
ATOM 1335 N N . LYS A 1 163 ? -1.242 -1.984 10.678 1.00 79.38 163 LYS A N 1
ATOM 1336 C CA . LYS A 1 163 ? -0.610 -2.866 11.664 1.00 79.38 163 LYS A CA 1
ATOM 1337 C C . LYS A 1 163 ? 0.578 -2.148 12.299 1.00 79.38 163 LYS A C 1
ATOM 1339 O O . LYS A 1 163 ? 1.509 -1.779 11.596 1.00 79.38 163 LYS A O 1
ATOM 1344 N N . ILE A 1 164 ? 0.545 -1.961 13.618 1.00 77.69 164 ILE A N 1
ATOM 1345 C CA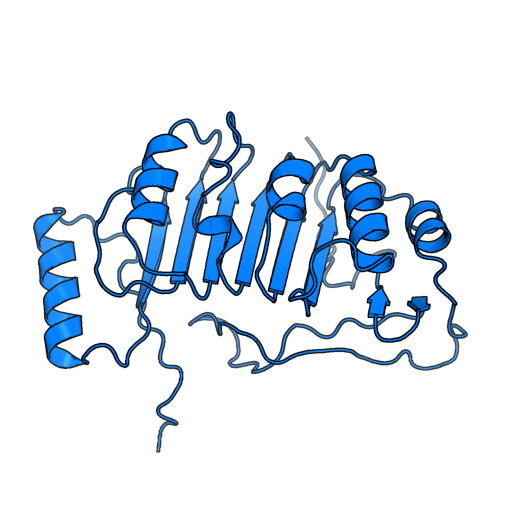 . ILE A 1 164 ? 1.579 -1.247 14.388 1.00 77.69 164 ILE A CA 1
ATOM 1346 C C . ILE A 1 164 ? 2.239 -2.227 15.361 1.00 77.69 164 ILE A C 1
ATOM 1348 O O . ILE A 1 164 ? 1.561 -2.717 16.255 1.00 77.69 164 ILE A O 1
ATOM 1352 N N . ILE A 1 165 ? 3.528 -2.530 15.184 1.00 72.94 165 ILE A N 1
ATOM 1353 C CA . ILE A 1 165 ? 4.203 -3.654 15.857 1.00 72.94 165 ILE A CA 1
ATOM 1354 C C . ILE A 1 165 ? 4.762 -3.278 17.242 1.00 72.94 165 ILE A C 1
ATOM 1356 O O . ILE A 1 165 ? 4.507 -4.014 18.189 1.00 72.94 165 ILE A O 1
ATOM 1360 N N . CYS A 1 166 ? 5.498 -2.164 17.388 1.00 66.06 166 CYS A N 1
ATOM 1361 C CA . CYS A 1 166 ? 6.239 -1.867 18.633 1.00 66.06 166 CYS A CA 1
ATOM 1362 C C . CYS A 1 166 ? 5.766 -0.623 19.394 1.00 66.06 166 CYS A C 1
ATOM 1364 O O . CYS A 1 166 ? 6.058 -0.489 20.581 1.00 66.06 166 CYS A O 1
ATOM 1366 N N . ASN A 1 167 ? 5.012 0.280 18.765 1.00 60.88 167 ASN A N 1
ATOM 1367 C CA . ASN A 1 167 ? 4.404 1.390 19.493 1.00 60.88 167 ASN A CA 1
ATOM 1368 C C . ASN A 1 167 ? 3.125 0.916 20.184 1.00 60.88 167 ASN A C 1
ATOM 1370 O O . ASN A 1 167 ? 2.198 0.450 19.525 1.00 60.88 167 ASN A O 1
ATOM 1374 N N . GLY A 1 168 ? 3.045 1.093 21.506 1.00 57.81 168 GLY A N 1
ATOM 1375 C CA . GLY A 1 168 ? 1.782 0.990 22.227 1.00 57.81 168 GLY A CA 1
ATOM 1376 C C . GLY A 1 168 ? 0.787 1.975 21.621 1.00 57.81 168 GLY A C 1
ATOM 1377 O O . GLY A 1 168 ? 0.891 3.181 21.827 1.00 57.81 168 GLY A O 1
ATOM 1378 N N . VAL A 1 169 ? -0.149 1.476 20.817 1.00 61.78 169 VAL A N 1
ATOM 1379 C CA . VAL A 1 169 ? -1.188 2.311 20.222 1.00 61.78 169 VAL A CA 1
ATOM 1380 C C . VAL A 1 169 ? -2.171 2.661 21.339 1.00 61.78 169 VAL A C 1
ATOM 1382 O O . VAL A 1 169 ? -2.751 1.743 21.923 1.00 61.78 169 VAL A O 1
ATOM 1385 N N . PRO A 1 170 ? -2.413 3.944 21.656 1.00 64.69 170 PRO A N 1
ATOM 1386 C CA . PRO A 1 170 ? -3.454 4.352 22.583 1.00 64.69 170 PRO A CA 1
ATOM 1387 C C . PRO A 1 170 ? -4.815 4.144 21.904 1.00 64.69 170 PRO A C 1
ATOM 1389 O O . PRO A 1 170 ? -5.462 5.086 21.449 1.00 64.69 170 PRO A O 1
ATOM 1392 N N . GLN A 1 171 ? -5.242 2.879 21.822 1.00 66.56 171 GLN A N 1
ATOM 1393 C CA . GLN A 1 171 ? -6.456 2.422 21.136 1.00 66.56 171 GLN A CA 1
ATOM 1394 C C . GLN A 1 171 ? -7.675 3.240 21.560 1.00 66.56 171 GLN A C 1
ATOM 1396 O O . GLN A 1 171 ? -8.473 3.652 20.726 1.00 66.56 171 GLN A O 1
ATOM 1401 N N . LEU A 1 172 ? -7.767 3.548 22.857 1.00 66.44 172 LEU A N 1
ATOM 1402 C CA . LEU A 1 172 ? -8.852 4.338 23.423 1.00 66.44 172 LEU A CA 1
ATOM 1403 C C . LEU A 1 172 ? -8.906 5.765 22.854 1.00 66.44 172 LEU A C 1
ATOM 1405 O O . LEU A 1 172 ? -9.995 6.267 22.597 1.00 66.44 172 LEU A O 1
ATOM 1409 N N . GLN A 1 173 ? -7.760 6.414 22.620 1.00 69.12 173 GLN A N 1
ATOM 1410 C CA . GLN 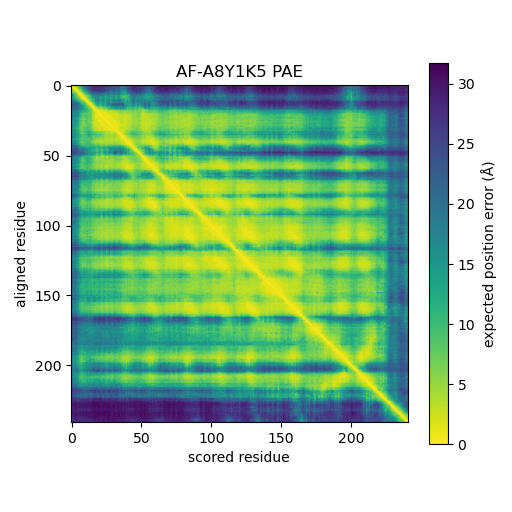A 1 173 ? -7.726 7.755 22.023 1.00 69.12 173 GLN A CA 1
ATOM 1411 C C . GLN A 1 173 ? -8.227 7.713 20.579 1.00 69.12 173 GLN A C 1
ATOM 1413 O O . GLN A 1 173 ? -9.086 8.509 20.213 1.00 69.12 173 GLN A O 1
ATOM 1418 N N . ILE A 1 174 ? -7.770 6.735 19.790 1.00 71.38 174 ILE A N 1
ATOM 1419 C CA . ILE A 1 174 ? -8.232 6.552 18.407 1.00 71.38 174 ILE A CA 1
ATOM 1420 C C . ILE A 1 174 ? -9.734 6.267 18.385 1.00 71.38 174 ILE A C 1
ATOM 1422 O O . ILE A 1 174 ? -10.466 6.919 17.646 1.00 71.38 174 ILE A O 1
ATOM 1426 N N . PHE A 1 175 ? -10.209 5.343 19.226 1.00 71.88 175 PHE A N 1
ATOM 1427 C CA . PHE A 1 175 ? -11.622 4.980 19.325 1.00 71.88 175 PHE A CA 1
ATOM 1428 C C . PHE A 1 175 ? -12.516 6.148 19.756 1.00 71.88 175 PHE A C 1
ATOM 1430 O O . PHE A 1 175 ? -13.601 6.331 19.194 1.00 71.88 175 PHE A O 1
ATOM 1437 N N . ASN A 1 176 ? -12.053 6.979 20.690 1.00 72.94 176 ASN A N 1
ATOM 1438 C CA . ASN A 1 176 ? -12.771 8.180 21.106 1.00 72.94 176 ASN A CA 1
ATOM 1439 C C . ASN A 1 176 ? -12.836 9.222 19.979 1.00 72.94 176 ASN A C 1
ATOM 1441 O O . ASN A 1 176 ? -13.905 9.764 19.705 1.00 72.94 176 ASN A O 1
ATOM 1445 N N . GLU A 1 177 ? -11.733 9.452 19.266 1.00 71.69 177 GLU A N 1
ATOM 1446 C CA . GLU A 1 177 ? -11.651 10.407 18.149 1.00 71.69 177 GLU A CA 1
ATOM 1447 C C . GLU A 1 177 ? -12.534 9.997 16.959 1.00 71.69 177 GLU A C 1
ATOM 1449 O O . GLU A 1 177 ? -13.247 10.818 16.355 1.00 71.69 177 GLU A O 1
ATOM 1454 N N . ILE A 1 178 ? -12.583 8.695 16.656 1.00 70.19 178 ILE A N 1
ATOM 1455 C CA . ILE A 1 178 ? -13.520 8.175 15.655 1.00 70.19 178 ILE A CA 1
ATOM 1456 C C . ILE A 1 178 ? -14.954 8.152 16.155 1.00 70.19 178 ILE A C 1
ATOM 1458 O O . ILE A 1 178 ? -15.851 8.082 15.320 1.00 70.19 178 ILE A O 1
ATOM 1462 N N . GLY A 1 179 ? -15.202 8.275 17.459 1.00 71.94 179 GLY A N 1
ATOM 1463 C CA . GLY A 1 179 ? -16.529 8.139 18.054 1.00 71.94 179 GLY A CA 1
ATOM 1464 C C . GLY A 1 179 ? -17.085 6.724 17.898 1.00 71.94 179 GLY A C 1
ATOM 1465 O O . GLY A 1 179 ? -18.265 6.564 17.571 1.00 71.94 179 GLY A O 1
ATOM 1466 N N . ALA A 1 180 ? -16.226 5.711 18.038 1.00 74.75 180 ALA A N 1
ATOM 1467 C CA . ALA A 1 180 ? -16.623 4.315 17.936 1.00 74.75 180 ALA A CA 1
ATOM 1468 C C . ALA A 1 180 ? -17.649 3.975 19.016 1.00 74.75 180 ALA A C 1
ATOM 1470 O O . ALA A 1 180 ? -17.545 4.393 20.169 1.00 74.75 180 ALA A O 1
ATOM 1471 N N . ARG A 1 181 ? -18.646 3.188 18.627 1.00 73.81 181 ARG A N 1
ATOM 1472 C CA . ARG A 1 181 ? -19.568 2.533 19.547 1.00 73.81 181 ARG A CA 1
ATOM 1473 C C . ARG A 1 181 ? -19.107 1.105 19.757 1.00 73.81 181 ARG A C 1
ATOM 1475 O O . ARG A 1 181 ? -18.537 0.505 18.849 1.00 73.81 181 ARG A O 1
ATOM 1482 N N . TYR A 1 182 ? -19.394 0.568 20.933 1.00 77.69 182 TYR A N 1
ATOM 1483 C CA . TYR A 1 182 ? -19.020 -0.792 21.285 1.00 77.69 182 TYR A CA 1
ATOM 1484 C C . TYR A 1 182 ? -20.228 -1.722 21.190 1.00 77.69 182 TYR A C 1
ATOM 1486 O O . TYR A 1 182 ? -21.325 -1.403 21.652 1.00 77.69 182 TYR A O 1
ATOM 149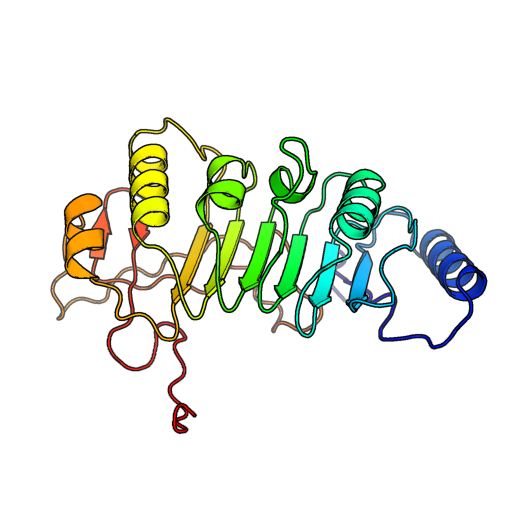4 N N . ILE A 1 183 ? -20.024 -2.861 20.544 1.00 76.25 183 ILE A N 1
ATOM 1495 C CA . ILE A 1 183 ? -20.881 -4.035 20.613 1.00 76.25 183 ILE A CA 1
ATOM 1496 C C . ILE A 1 183 ? -20.513 -4.750 21.905 1.00 76.25 183 ILE A C 1
ATOM 1498 O O . ILE A 1 183 ? -19.335 -4.883 22.235 1.00 76.25 183 ILE A O 1
ATOM 1502 N N . ASP A 1 184 ? -21.532 -5.207 22.621 1.00 77.25 184 ASP A N 1
ATOM 1503 C CA . ASP A 1 184 ? -21.369 -6.061 23.791 1.00 77.25 184 ASP A CA 1
ATOM 1504 C C . ASP A 1 184 ? -20.395 -7.216 23.490 1.00 77.25 184 ASP A C 1
ATOM 1506 O O . ASP A 1 184 ? -20.507 -7.867 22.449 1.00 77.25 184 ASP A O 1
ATOM 1510 N N . ALA A 1 185 ? -19.441 -7.462 24.390 1.00 77.44 185 ALA A N 1
ATOM 1511 C CA . ALA A 1 185 ? -18.434 -8.511 24.236 1.00 77.44 185 ALA A CA 1
ATOM 1512 C C . ALA A 1 185 ? -19.050 -9.917 24.105 1.00 77.44 185 ALA A C 1
ATOM 1514 O O . ALA A 1 185 ? -18.432 -10.814 23.543 1.00 77.44 185 ALA A O 1
ATOM 1515 N N . THR A 1 186 ? -20.279 -10.106 24.590 1.00 80.44 186 THR A N 1
ATOM 1516 C CA . THR A 1 186 ? -21.025 -11.368 24.486 1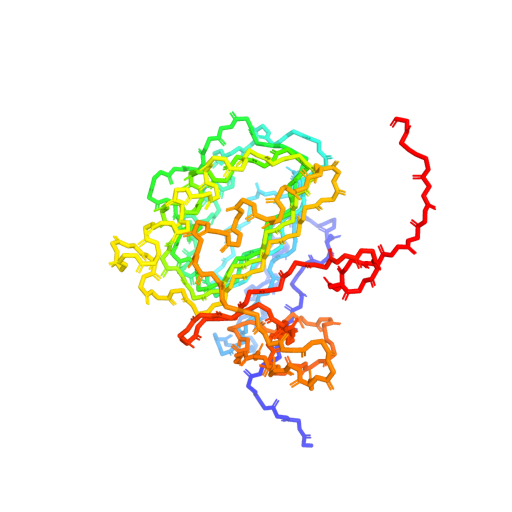.00 80.44 186 THR A CA 1
ATOM 1517 C C . THR A 1 186 ? -21.652 -11.600 23.110 1.00 80.44 186 THR A C 1
ATOM 1519 O O . THR A 1 186 ? -22.099 -12.709 22.818 1.00 80.44 186 THR A O 1
ATOM 1522 N N . LYS A 1 187 ? -21.712 -10.575 22.252 1.00 82.94 187 LYS A N 1
ATOM 1523 C CA . LYS A 1 187 ? -22.327 -10.659 20.923 1.00 82.94 187 LYS A CA 1
ATOM 1524 C C . LYS A 1 187 ? -21.266 -10.834 19.852 1.00 82.94 187 LYS A C 1
ATOM 1526 O O . LYS A 1 187 ? -20.241 -10.164 19.876 1.00 82.94 187 LYS A O 1
ATOM 1531 N N . GLN A 1 188 ? -21.555 -11.677 18.865 1.00 81.50 188 GLN A N 1
ATOM 1532 C CA . GLN A 1 188 ? -20.668 -11.856 17.723 1.00 81.50 188 GLN A CA 1
ATOM 1533 C C . GLN A 1 188 ? -20.569 -10.543 16.921 1.00 81.50 188 GLN A C 1
ATOM 1535 O O . GLN A 1 188 ? -21.599 -10.027 16.472 1.00 81.50 188 GLN A O 1
ATOM 1540 N N . PRO A 1 189 ? -19.362 -9.979 16.751 1.00 80.12 189 PRO A N 1
ATOM 1541 C CA . PRO A 1 189 ? -19.168 -8.775 15.960 1.00 80.12 189 PRO A CA 1
ATOM 1542 C C . PRO A 1 189 ? -19.348 -9.074 14.464 1.00 80.12 189 PRO A C 1
ATOM 1544 O O . PRO A 1 189 ? -19.058 -10.187 14.015 1.00 80.12 189 PRO A O 1
ATOM 1547 N N . PRO A 1 190 ? -19.802 -8.096 13.667 1.00 77.62 190 PRO A N 1
ATOM 1548 C CA . PRO A 1 190 ? -19.893 -8.268 12.230 1.00 77.62 190 PRO A CA 1
ATOM 1549 C C . PRO A 1 190 ? -18.489 -8.366 11.619 1.00 77.62 190 PRO A C 1
ATOM 1551 O O . PRO A 1 190 ? -17.552 -7.684 12.042 1.00 77.62 190 PRO A O 1
ATOM 1554 N N . ALA A 1 191 ? -18.358 -9.223 10.610 1.00 81.94 191 ALA A N 1
ATOM 1555 C CA . ALA A 1 191 ? -17.150 -9.371 9.815 1.00 81.94 191 ALA A CA 1
ATOM 1556 C C . ALA A 1 191 ? -17.314 -8.590 8.507 1.00 81.94 191 ALA A C 1
ATOM 1558 O O . ALA A 1 191 ? -18.269 -8.820 7.764 1.00 81.94 191 ALA A O 1
ATOM 1559 N N . HIS A 1 192 ? -16.391 -7.671 8.225 1.00 80.81 192 HIS A N 1
ATOM 1560 C CA . HIS A 1 192 ? -16.432 -6.842 7.022 1.00 80.81 192 HIS A CA 1
ATOM 1561 C C . HIS A 1 192 ? -15.251 -7.151 6.114 1.00 80.81 192 HIS A C 1
ATOM 1563 O O . HIS A 1 192 ? -14.101 -7.012 6.515 1.00 80.81 192 HIS A O 1
ATOM 1569 N N . SER A 1 193 ? -15.546 -7.543 4.881 1.00 84.19 193 SER A N 1
ATOM 1570 C CA . SER A 1 193 ? -14.563 -7.746 3.819 1.00 84.19 193 SER A CA 1
ATOM 1571 C C . SER A 1 193 ? -15.085 -7.118 2.531 1.00 84.19 193 SER A C 1
ATOM 1573 O O . SER A 1 193 ? -16.292 -6.908 2.377 1.00 84.19 193 SER A O 1
ATOM 1575 N N . VAL A 1 194 ? -14.170 -6.786 1.630 1.00 85.81 194 VAL A N 1
ATOM 1576 C CA . VAL A 1 194 ? -14.481 -6.273 0.292 1.00 85.81 194 VAL A CA 1
ATOM 1577 C C . VAL A 1 194 ? -13.711 -7.089 -0.745 1.00 85.81 194 VAL A C 1
ATOM 1579 O O . VAL A 1 194 ? -12.675 -7.654 -0.392 1.00 85.81 194 VAL A O 1
ATOM 1582 N N . PRO A 1 195 ? -14.164 -7.161 -2.007 1.00 88.38 195 PRO A N 1
ATOM 1583 C CA . PRO A 1 195 ? -13.404 -7.825 -3.061 1.00 88.38 195 PRO A CA 1
ATOM 1584 C C . PRO A 1 195 ? -12.007 -7.220 -3.189 1.00 88.38 195 PRO A C 1
ATOM 1586 O O . PRO A 1 195 ? -11.870 -5.996 -3.195 1.00 88.38 195 PRO A O 1
ATOM 1589 N N . ARG A 1 196 ? -10.966 -8.048 -3.285 1.00 83.88 196 ARG A N 1
ATOM 1590 C CA . ARG A 1 196 ? -9.604 -7.553 -3.510 1.00 83.88 196 ARG A CA 1
ATOM 1591 C C . ARG A 1 196 ? -9.508 -6.930 -4.896 1.00 83.88 196 ARG A C 1
ATOM 1593 O O . ARG A 1 196 ? -10.007 -7.485 -5.871 1.00 83.88 196 ARG A O 1
ATOM 1600 N N . VAL A 1 197 ? -8.830 -5.791 -4.985 1.00 82.31 197 VAL A N 1
ATOM 1601 C CA . VAL A 1 197 ? -8.498 -5.188 -6.284 1.00 82.31 197 VAL A CA 1
ATOM 1602 C C . VAL A 1 197 ? -7.412 -5.989 -7.008 1.00 82.31 197 VAL A C 1
ATOM 1604 O O . VAL A 1 197 ? -7.375 -6.039 -8.238 1.00 82.31 197 VAL A O 1
ATOM 1607 N N . TYR A 1 198 ? -6.541 -6.636 -6.238 1.00 79.88 198 TYR A N 1
ATOM 1608 C CA . TYR A 1 198 ? -5.456 -7.463 -6.734 1.00 79.88 198 TYR A CA 1
ATOM 1609 C C . TYR A 1 198 ? -5.337 -8.736 -5.898 1.00 79.88 198 TYR A C 1
ATOM 1611 O O . TYR A 1 198 ? -5.403 -8.694 -4.668 1.00 79.88 198 TYR A O 1
ATOM 1619 N N . ILE A 1 199 ? -5.187 -9.869 -6.579 1.00 71.44 199 ILE A N 1
ATOM 1620 C CA . ILE A 1 199 ? -4.976 -11.177 -5.963 1.00 71.44 199 ILE A CA 1
ATOM 1621 C C . ILE A 1 199 ? -3.512 -11.525 -6.218 1.00 71.44 199 ILE A C 1
ATOM 1623 O O . ILE A 1 199 ? -3.116 -11.707 -7.370 1.00 71.44 199 ILE A O 1
ATOM 1627 N N . GLU A 1 200 ? -2.710 -11.546 -5.155 1.00 64.81 200 GLU A N 1
ATOM 1628 C CA . GLU A 1 200 ? -1.307 -11.955 -5.230 1.00 64.81 200 GLU A CA 1
ATOM 1629 C C . GLU A 1 200 ? -1.217 -13.390 -5.750 1.00 64.81 200 GLU A C 1
ATOM 1631 O O . GLU A 1 200 ? -2.026 -14.241 -5.378 1.00 64.81 200 GLU A O 1
ATOM 1636 N N . CYS A 1 201 ? -0.226 -13.671 -6.604 1.00 57.72 201 CYS A N 1
ATOM 1637 C CA . CYS A 1 201 ? -0.112 -14.979 -7.249 1.00 57.72 201 CYS A CA 1
ATOM 1638 C C . CYS A 1 201 ? 0.088 -16.144 -6.234 1.00 57.72 201 CYS A C 1
ATOM 1640 O O . CYS A 1 201 ? -0.061 -17.303 -6.616 1.00 57.72 201 CYS A O 1
ATOM 1642 N N . ASN A 1 202 ? 0.454 -15.841 -4.977 1.00 55.41 202 ASN A N 1
ATOM 1643 C CA . ASN A 1 202 ? 0.794 -16.803 -3.919 1.00 55.41 202 ASN A CA 1
ATOM 1644 C C . ASN A 1 202 ? -0.221 -16.868 -2.764 1.00 55.41 202 ASN A C 1
ATOM 1646 O O . ASN A 1 202 ? -0.067 -17.717 -1.888 1.00 55.41 202 ASN A O 1
ATOM 1650 N N . ASP A 1 203 ? -1.217 -15.981 -2.731 1.00 55.03 203 ASP A N 1
ATOM 1651 C CA . ASP A 1 203 ? -2.263 -16.036 -1.709 1.00 55.03 203 ASP A CA 1
ATOM 1652 C C . ASP A 1 203 ? -3.286 -17.117 -2.078 1.00 55.03 203 ASP A C 1
ATOM 1654 O O . ASP A 1 203 ? -3.537 -17.346 -3.261 1.00 55.03 203 ASP A O 1
ATOM 1658 N N . ASP A 1 204 ? -3.885 -17.759 -1.068 1.00 54.59 204 ASP A N 1
ATOM 1659 C CA . ASP A 1 204 ? -4.891 -18.830 -1.177 1.00 54.59 204 ASP A CA 1
ATOM 1660 C C . ASP A 1 204 ? -6.183 -18.373 -1.901 1.00 54.59 204 ASP A C 1
ATOM 1662 O O . ASP A 1 204 ? -7.243 -18.356 -1.293 1.00 54.59 204 ASP A O 1
ATOM 1666 N N . GLU A 1 205 ? -6.122 -17.925 -3.161 1.00 61.00 205 GLU A N 1
ATOM 1667 C CA . GLU A 1 205 ? -7.213 -17.490 -4.056 1.00 61.00 205 GLU A CA 1
ATOM 1668 C C . GLU A 1 205 ? -8.376 -16.719 -3.387 1.00 61.00 205 GLU A C 1
ATOM 1670 O O . GLU A 1 205 ? -9.499 -16.718 -3.897 1.00 61.00 205 GLU A O 1
ATOM 1675 N N . GLN A 1 206 ? -8.161 -16.060 -2.241 1.00 72.88 206 GLN A N 1
ATOM 1676 C CA . GLN A 1 206 ? -9.261 -15.471 -1.489 1.00 72.88 206 GLN A CA 1
ATOM 1677 C C . GLN A 1 206 ? -9.732 -14.226 -2.241 1.00 72.88 206 GLN A C 1
ATOM 1679 O O . GLN A 1 206 ? -8.998 -13.239 -2.325 1.00 72.88 206 GLN A O 1
ATOM 1684 N N . PRO A 1 207 ? -10.970 -14.223 -2.769 1.00 81.31 207 PRO A N 1
ATOM 1685 C CA . PRO A 1 207 ? -11.439 -13.136 -3.622 1.00 81.31 207 PRO A CA 1
ATOM 1686 C C . PRO A 1 207 ? -11.664 -11.840 -2.834 1.00 81.31 207 PRO A C 1
ATOM 1688 O O . PRO A 1 207 ? -11.822 -10.777 -3.428 1.00 81.31 207 PRO A O 1
ATOM 1691 N N . ASN A 1 208 ? -11.685 -11.918 -1.500 1.00 84.62 208 ASN A N 1
ATOM 1692 C CA . ASN A 1 208 ? -11.962 -10.808 -0.603 1.00 84.62 208 ASN A CA 1
ATOM 1693 C C . ASN A 1 208 ? -10.762 -10.494 0.299 1.00 84.62 208 ASN A C 1
ATOM 1695 O O . ASN A 1 208 ? -9.881 -11.324 0.533 1.00 84.62 208 ASN A O 1
ATOM 1699 N N . THR A 1 209 ? -10.723 -9.263 0.797 1.00 83.06 209 THR A N 1
ATOM 1700 C CA . THR A 1 209 ? -9.763 -8.830 1.809 1.00 83.06 209 THR A CA 1
ATOM 1701 C C . THR A 1 209 ? -9.949 -9.622 3.098 1.00 83.06 209 THR A C 1
ATOM 1703 O O . THR A 1 209 ? -11.043 -10.118 3.386 1.00 83.06 209 THR A O 1
ATOM 1706 N N . GLU A 1 210 ? -8.887 -9.715 3.904 1.00 82.69 210 GLU A N 1
ATOM 1707 C CA . GLU A 1 210 ? -9.003 -10.276 5.249 1.00 82.69 210 GLU A CA 1
ATOM 1708 C C . GLU A 1 210 ? -10.137 -9.570 6.019 1.00 82.69 210 GLU A C 1
ATOM 1710 O O . GLU A 1 210 ? -10.119 -8.331 6.120 1.00 82.69 210 GLU A O 1
ATOM 1715 N N . PRO A 1 211 ? -11.107 -10.327 6.570 1.00 80.44 211 PRO A N 1
ATOM 1716 C CA . PRO A 1 211 ? -12.234 -9.739 7.271 1.00 80.44 211 PRO A CA 1
ATOM 1717 C C . PRO A 1 211 ? -11.790 -8.898 8.469 1.00 80.44 211 PRO A C 1
ATOM 1719 O O . PRO A 1 211 ? -11.091 -9.368 9.367 1.00 80.44 211 PRO A O 1
ATOM 1722 N N . ILE A 1 212 ? -12.265 -7.656 8.526 1.00 78.88 212 ILE A N 1
ATOM 1723 C CA . ILE A 1 212 ? -12.156 -6.812 9.711 1.00 78.88 212 ILE A CA 1
ATOM 1724 C C . ILE A 1 212 ? -13.296 -7.201 10.648 1.00 78.88 212 ILE A C 1
ATOM 1726 O O . ILE A 1 212 ? -14.469 -6.942 10.372 1.00 78.88 212 ILE A O 1
ATOM 1730 N N . ILE A 1 213 ? -12.931 -7.832 11.759 1.00 79.75 213 ILE A N 1
ATOM 1731 C CA . ILE A 1 213 ? -13.849 -8.261 12.812 1.00 79.75 213 ILE A CA 1
ATOM 1732 C C . ILE A 1 213 ? -13.633 -7.346 14.015 1.00 79.75 213 ILE A C 1
ATOM 1734 O O . ILE A 1 213 ? -12.529 -7.294 14.558 1.00 79.75 213 ILE A O 1
ATOM 1738 N N . SER A 1 214 ? -14.662 -6.600 14.428 1.00 74.56 214 SER A N 1
ATOM 1739 C CA . SER A 1 214 ? -14.542 -5.700 15.578 1.00 74.56 214 SER A CA 1
ATOM 1740 C C . SER A 1 214 ? -15.819 -5.505 16.371 1.00 74.56 214 SER A C 1
ATOM 1742 O O . SER A 1 214 ? -16.900 -5.324 15.814 1.00 74.56 214 SER A O 1
ATOM 1744 N N . HIS A 1 215 ? -15.656 -5.406 17.689 1.00 71.75 215 HIS A N 1
ATOM 1745 C CA . HIS A 1 215 ? -16.688 -4.894 18.581 1.00 71.75 215 HIS A CA 1
ATOM 1746 C C . HIS A 1 215 ? -16.779 -3.363 18.554 1.00 71.75 215 HIS A C 1
ATOM 1748 O O . HIS A 1 215 ? -17.764 -2.818 19.030 1.00 71.75 215 HIS A O 1
ATOM 1754 N N . ALA A 1 216 ? -15.801 -2.650 17.993 1.00 70.75 216 ALA A N 1
ATOM 1755 C CA . ALA A 1 216 ? -15.849 -1.204 17.803 1.00 70.75 216 ALA A CA 1
ATOM 1756 C C . ALA A 1 216 ? -16.330 -0.858 16.381 1.00 70.75 216 ALA A C 1
ATOM 1758 O O . ALA A 1 216 ? -15.724 -1.248 15.380 1.00 70.75 216 ALA A O 1
ATOM 1759 N N . TYR A 1 217 ? -17.427 -0.107 16.279 1.00 66.25 217 TYR A N 1
ATOM 1760 C CA . TYR A 1 217 ? -18.062 0.218 14.999 1.00 66.25 217 TYR A CA 1
ATOM 1761 C C . TYR A 1 217 ? -18.557 1.660 14.940 1.00 66.25 217 TYR A C 1
ATOM 1763 O O . TYR A 1 217 ? -18.899 2.272 15.957 1.00 66.25 217 TYR A O 1
ATOM 1771 N N . ARG A 1 218 ? -18.651 2.204 13.721 1.00 62.62 218 ARG A N 1
ATOM 1772 C CA . ARG A 1 218 ? -19.370 3.457 13.476 1.00 62.62 218 ARG A CA 1
ATOM 1773 C C . ARG A 1 218 ? -19.887 3.549 12.041 1.00 62.62 218 ARG A C 1
ATOM 1775 O O . ARG A 1 218 ? -19.111 3.666 11.100 1.00 62.62 218 ARG A O 1
ATOM 1782 N N . GLY A 1 219 ? -21.210 3.617 11.880 1.00 62.62 219 GLY A N 1
ATOM 1783 C CA . GLY A 1 219 ? -21.834 3.797 10.564 1.00 62.62 219 GLY A CA 1
ATOM 1784 C C . GLY A 1 219 ? -21.543 2.622 9.622 1.00 62.62 219 GLY A C 1
ATOM 1785 O O . GLY A 1 219 ? -21.775 1.481 10.004 1.00 62.62 219 GLY A O 1
ATOM 1786 N N . ARG A 1 220 ? -21.043 2.904 8.407 1.00 45.44 220 ARG A N 1
ATOM 1787 C CA . ARG A 1 220 ? -20.621 1.889 7.416 1.00 45.44 220 ARG A CA 1
ATOM 1788 C C . ARG A 1 220 ? -19.159 1.437 7.576 1.00 45.44 220 ARG A C 1
ATOM 1790 O O . ARG A 1 220 ? -18.706 0.612 6.792 1.00 45.44 220 ARG A O 1
ATOM 1797 N N . SER A 1 221 ? -18.434 1.968 8.560 1.00 47.22 221 SER A N 1
ATOM 1798 C CA . SER A 1 221 ? -17.009 1.696 8.768 1.00 47.22 221 SER A CA 1
ATOM 1799 C C . SER A 1 221 ? -16.806 0.822 10.005 1.00 47.22 221 SER A C 1
ATOM 1801 O O . SER A 1 221 ? -17.381 1.083 11.072 1.00 47.22 221 SER A O 1
ATOM 1803 N N . VAL A 1 222 ? -15.962 -0.201 9.871 1.00 49.50 222 VAL A N 1
ATOM 1804 C CA . VAL A 1 222 ? -15.604 -1.119 10.959 1.00 49.50 222 VAL A CA 1
ATOM 1805 C C . VAL A 1 222 ? -14.144 -0.960 11.320 1.00 49.50 222 VAL A C 1
ATOM 1807 O O . VAL A 1 222 ? -13.295 -0.780 10.454 1.00 49.50 222 VAL A O 1
ATOM 1810 N N . TRP A 1 223 ? -13.881 -0.983 12.624 1.00 53.25 223 TRP A N 1
ATOM 1811 C CA . TRP A 1 223 ? -12.612 -0.566 13.197 1.00 53.25 223 TRP A CA 1
ATOM 1812 C C . TRP A 1 223 ? -12.131 -1.611 14.186 1.00 53.25 223 TRP A C 1
ATOM 1814 O O . TRP A 1 223 ? -12.613 -1.616 15.311 1.00 53.25 223 TRP A O 1
ATOM 1824 N N . SER A 1 224 ? -11.200 -2.491 13.824 1.00 43.56 224 SER A N 1
ATOM 1825 C CA . SER A 1 224 ? -10.586 -3.419 14.785 1.00 43.56 224 SER A CA 1
ATOM 1826 C C . SER A 1 224 ? -9.196 -2.940 15.204 1.00 43.56 224 SER A C 1
ATOM 1828 O O . SER A 1 224 ? -8.409 -2.475 14.383 1.00 43.56 224 SER A O 1
ATOM 1830 N N . LEU A 1 225 ? -8.890 -3.048 16.499 1.00 45.12 225 LEU A N 1
ATOM 1831 C CA . LEU A 1 225 ? -7.526 -2.986 17.026 1.00 45.12 225 LEU A CA 1
ATOM 1832 C C . LEU A 1 225 ? -7.373 -4.185 17.966 1.00 45.12 225 LEU A C 1
ATOM 1834 O O . LEU A 1 225 ? -8.089 -4.285 18.960 1.00 45.12 225 LEU A O 1
ATOM 1838 N N . GLY A 1 226 ? -6.502 -5.132 17.614 1.00 35.84 226 GLY A N 1
ATOM 1839 C CA . GLY A 1 226 ? -6.313 -6.356 18.394 1.00 35.84 226 GLY A CA 1
ATOM 1840 C C . GLY A 1 226 ? -5.704 -6.058 19.766 1.00 35.84 226 GLY A C 1
ATOM 1841 O O . GLY A 1 226 ? -4.728 -5.315 19.861 1.00 35.84 226 GLY A O 1
ATOM 1842 N N . GLN A 1 227 ? -6.270 -6.633 20.828 1.00 32.22 227 GLN A N 1
ATOM 1843 C CA . GLN A 1 227 ? -5.618 -6.741 22.133 1.00 32.22 227 GLN A CA 1
ATOM 1844 C C . GLN A 1 227 ? -5.055 -8.157 22.250 1.00 32.22 227 GLN A C 1
ATOM 1846 O O . GLN A 1 227 ? -5.819 -9.111 22.266 1.00 32.22 227 GLN A O 1
ATOM 1851 N N . ASN A 1 228 ? -3.725 -8.270 22.283 1.00 29.33 228 ASN A N 1
ATOM 1852 C CA . ASN A 1 228 ? -2.955 -9.498 22.510 1.00 29.33 228 ASN A CA 1
ATOM 1853 C C . ASN A 1 228 ? -3.348 -10.718 21.658 1.00 29.33 228 ASN A C 1
ATOM 1855 O O . ASN A 1 228 ? -4.109 -11.574 22.092 1.00 29.33 228 ASN A O 1
ATOM 1859 N N . GLY A 1 229 ? -2.707 -10.838 20.488 1.00 25.95 229 GLY A N 1
ATOM 1860 C CA . GLY A 1 229 ? -2.729 -12.043 19.652 1.00 25.95 229 GLY A CA 1
ATOM 1861 C C . GLY A 1 229 ? -4.044 -12.224 18.890 1.00 25.95 229 GLY A C 1
ATOM 1862 O O . GLY A 1 229 ? -5.028 -12.694 19.442 1.00 25.95 229 GLY A O 1
ATOM 1863 N N . GLY A 1 230 ? -4.054 -11.880 17.598 1.00 23.22 230 GLY A N 1
ATOM 1864 C CA . GLY A 1 230 ? -5.182 -12.174 16.705 1.00 23.22 230 GLY A CA 1
ATOM 1865 C C . GLY A 1 230 ? -6.028 -10.981 16.248 1.00 23.22 230 GLY A C 1
ATOM 1866 O O . GLY A 1 230 ? -7.248 -11.026 16.291 1.00 23.22 230 GLY A O 1
ATOM 1867 N N . GLY A 1 231 ? -5.395 -9.926 15.734 1.00 34.69 231 GLY A N 1
ATOM 1868 C CA . GLY A 1 231 ? -5.941 -9.152 14.603 1.00 34.69 231 GLY A CA 1
ATOM 1869 C C . GLY A 1 231 ? -5.029 -9.336 13.390 1.00 34.69 231 GLY A C 1
ATOM 1870 O O . GLY A 1 231 ? -4.394 -8.379 12.973 1.00 34.69 231 GLY A O 1
ATOM 1871 N N . VAL A 1 232 ? -4.743 -10.599 13.039 1.00 29.89 232 VAL A N 1
ATOM 1872 C CA . VAL A 1 232 ? -3.422 -11.067 12.545 1.00 29.89 232 VAL A CA 1
ATOM 1873 C C . VAL A 1 232 ? -2.277 -10.135 12.989 1.00 29.89 232 VAL A C 1
ATOM 1875 O O . VAL A 1 232 ? -1.476 -9.584 12.231 1.00 29.89 232 VAL A O 1
ATOM 1878 N N . PHE A 1 233 ? -2.263 -9.947 14.306 1.00 35.22 233 PHE A N 1
ATOM 1879 C CA . PHE A 1 233 ? -1.080 -9.851 15.133 1.00 35.22 233 PHE A CA 1
ATOM 1880 C C . PHE A 1 233 ? -0.807 -11.299 15.533 1.00 35.22 233 PHE A C 1
ATOM 1882 O O . PHE A 1 233 ? -1.475 -11.809 16.431 1.00 35.22 233 PHE A O 1
ATOM 1889 N N . GLU A 1 234 ? 0.064 -11.994 14.807 1.00 21.97 234 GLU A N 1
ATOM 1890 C CA . GLU A 1 234 ? 0.637 -13.245 15.299 1.00 21.97 234 GLU A CA 1
ATOM 1891 C C . GLU A 1 234 ? 1.671 -12.907 16.366 1.00 21.97 234 GLU A C 1
ATOM 1893 O O . GLU A 1 234 ? 2.497 -12.010 16.194 1.00 21.97 234 GLU A O 1
ATOM 1898 N N . ASN A 1 235 ? 1.560 -13.601 17.492 1.00 22.39 235 ASN A N 1
ATOM 1899 C CA . ASN A 1 235 ? 2.450 -13.495 18.629 1.00 22.39 235 ASN A CA 1
ATOM 1900 C C . ASN A 1 235 ? 3.351 -14.734 18.585 1.00 22.39 235 ASN A C 1
ATOM 1902 O O . ASN A 1 235 ? 2.947 -15.818 18.997 1.00 22.39 235 ASN A O 1
ATOM 1906 N N . GLY A 1 236 ? 4.546 -14.574 18.031 1.00 22.09 236 GLY A N 1
ATOM 1907 C CA . GLY A 1 236 ? 5.670 -15.486 18.201 1.00 22.09 236 GLY A CA 1
ATOM 1908 C C . GLY A 1 236 ? 6.810 -14.638 18.738 1.00 22.09 236 GLY A C 1
ATOM 1909 O O . GLY A 1 236 ? 7.324 -13.779 18.028 1.00 22.09 236 GLY A O 1
ATOM 1910 N N . GLY A 1 237 ? 7.105 -14.773 20.027 1.00 24.83 237 GLY A N 1
ATOM 1911 C CA . GLY A 1 237 ? 8.068 -13.912 20.699 1.00 24.83 237 GLY A CA 1
ATOM 1912 C C . GLY A 1 237 ? 9.485 -14.093 20.168 1.00 24.83 237 GLY A C 1
ATOM 1913 O O . GLY A 1 237 ? 9.906 -15.214 19.923 1.00 24.83 237 GLY A O 1
ATOM 1914 N N . THR A 1 238 ? 10.234 -12.994 20.112 1.00 22.47 238 THR A N 1
ATOM 1915 C CA . THR A 1 238 ? 11.568 -12.926 20.720 1.00 22.47 238 THR A CA 1
ATOM 1916 C C . THR A 1 238 ? 11.960 -11.471 20.960 1.00 22.47 238 THR A C 1
ATOM 1918 O O . THR A 1 238 ? 11.611 -10.583 20.190 1.00 22.47 238 THR A O 1
ATOM 1921 N N . VAL A 1 239 ? 12.623 -11.298 22.101 1.00 24.81 239 VAL A N 1
ATOM 1922 C CA . VAL A 1 239 ? 13.393 -10.168 22.635 1.00 24.81 239 VAL A CA 1
ATOM 1923 C C . VAL A 1 239 ? 13.748 -9.080 21.615 1.00 24.81 239 VAL A C 1
ATOM 1925 O O . VAL A 1 239 ? 14.367 -9.349 20.590 1.00 24.81 239 VAL A O 1
ATOM 1928 N N . CYS A 1 240 ? 13.383 -7.840 21.946 1.00 24.41 240 CYS A N 1
ATOM 1929 C CA . CYS A 1 240 ? 13.961 -6.652 21.333 1.00 24.41 240 CYS A CA 1
ATOM 1930 C C . CYS A 1 240 ? 15.410 -6.507 21.819 1.00 24.41 240 CYS A C 1
ATOM 1932 O O . CYS A 1 240 ? 15.604 -6.182 22.990 1.00 24.41 240 CYS A O 1
ATOM 1934 N N . ASP A 1 241 ? 16.371 -6.715 20.921 1.00 31.31 241 ASP A N 1
ATOM 1935 C CA . ASP A 1 241 ? 17.688 -6.066 20.965 1.00 31.31 241 ASP A CA 1
ATOM 1936 C C . ASP A 1 241 ? 17.725 -4.939 19.914 1.00 31.31 241 ASP A C 1
ATOM 1938 O O . ASP A 1 241 ? 17.203 -5.141 18.786 1.00 31.31 241 ASP A O 1
#